Protein AF-0000000069706445 (afdb_homodimer)

Foldseek 3Di:
DPPPPPPPPPPPPPCPVPPVPDDDDDDAEAEDEDAAQVQQVCQCCQLVVFDWDDDDPPPRFWTWTDQDPNHIYIYGYDHDDADDDDLVQAEEHADQDPVVSVVSCVVVVWWKAQPVRHTPDWDQDPVRKIKIWTAGPRGGIYMYIHPD/DPPPPPPPPPPPPPPPVPPVPDDDDDDAEAEDEDAAQVQQVCQCCQLVVFDWDDDDPPPRFWTWTDQDPNHIYIYGYDHDDADDDDLVQAEEHADQDPVVSVVSCVVVVWWKAQPVRHTPDWDQDPVRKIKIWTAGPRGGIYMYIHPD

Secondary structure (DSSP, 8-state):
---------------------PPPPEEEEEEEEES-HHHHHHHHHHHH-PPEE--S--SSSEEEEE-STT-EEEEEE-S----B--TTSEEEEE-S-HHHHHHHHHHHT---B-TT--BTPPEE-TTS-EEEEEE-TT--EEEEE---/---------------------PPPPEEEEEEEEES-HHHHHHHHHHHH-PPEE--S--SSSEEEEE-STT-EEEEEE-S----B--TTSEEEEE-S-HHHHHHHHHHHT---B-TT--BTPPEE-TTS-EEEEEE-TT--EEEEE---

Organism: NCBI:txid1187080

pLDDT: mean 90.96, std 15.49, range [43.78, 98.94]

Solvent-accessible surface area (backbone atoms only — not comparable to full-atom values): 17081 Å² total; per-residue (Å²): 133,84,81,78,80,77,78,80,75,76,77,78,75,72,72,68,69,73,73,74,76,71,77,67,42,25,56,44,36,39,30,43,58,35,76,47,48,68,65,46,52,48,44,50,35,69,76,52,57,39,52,73,46,90,61,91,75,83,74,82,37,67,48,30,27,45,34,39,69,82,26,35,39,36,41,36,38,52,92,74,67,85,70,43,80,55,75,63,34,26,40,30,33,21,29,77,46,59,69,61,50,50,51,50,30,54,76,71,68,51,70,42,14,22,91,94,58,48,72,77,36,76,35,67,44,97,87,66,38,43,36,35,34,36,60,51,90,84,60,52,33,33,36,38,31,38,72,107,135,83,80,78,80,78,76,78,76,77,76,77,76,74,72,68,70,70,73,72,77,69,77,66,41,25,55,44,38,39,31,42,60,33,75,46,46,67,64,45,51,49,46,51,34,70,76,54,57,38,52,73,46,90,62,92,75,84,75,80,36,69,48,29,27,46,35,38,70,81,27,35,39,37,41,33,39,51,92,74,69,87,70,41,80,54,75,64,32,24,40,29,33,22,28,78,46,59,69,63,50,48,52,50,29,55,77,71,69,50,71,41,13,21,92,95,58,49,72,77,36,76,38,68,45,95,86,65,39,42,34,37,34,36,58,51,92,85,60,52,34,34,36,39,31,40,73,106

Structure (mmCIF, N/CA/C/O backbone):
data_AF-0000000069706445-model_v1
#
loop_
_entity.id
_entity.type
_entity.pdbx_description
1 polymer 'Catechol 2,3-dioxygenase-like lactoylglutathione lyase family enzyme'
#
loop_
_atom_site.group_PDB
_atom_site.id
_atom_site.type_symbol
_atom_site.label_atom_id
_atom_site.label_alt_id
_atom_site.label_comp_id
_atom_site.label_asym_id
_atom_site.label_entity_id
_atom_site.label_seq_id
_atom_site.pdbx_PDB_ins_code
_atom_site.Cartn_x
_atom_site.Cartn_y
_atom_site.Cartn_z
_atom_site.occupancy
_atom_site.B_iso_or_equiv
_atom_site.auth_seq_id
_atom_site.auth_comp_id
_atom_site.auth_asym_id
_atom_site.auth_atom_id
_atom_site.pdbx_PDB_model_num
ATOM 1 N N . MET A 1 1 ? 31.078 31.453 68.062 1 43.88 1 MET A N 1
ATOM 2 C CA . MET A 1 1 ? 30.484 31.75 66.75 1 43.88 1 MET A CA 1
ATOM 3 C C . MET A 1 1 ? 30.312 30.469 65.938 1 43.88 1 MET A C 1
ATOM 5 O O . MET A 1 1 ? 31.297 29.828 65.562 1 43.88 1 MET A O 1
ATOM 9 N N . LYS A 1 2 ? 29.281 29.672 66.25 1 51.12 2 LYS A N 1
ATOM 10 C CA . LYS A 1 2 ? 28.859 28.469 65.5 1 51.12 2 LYS A CA 1
ATOM 11 C C . LYS A 1 2 ? 28.609 28.75 64.062 1 51.12 2 LYS A C 1
ATOM 13 O O . LYS A 1 2 ? 27.766 29.578 63.688 1 51.12 2 LYS A O 1
ATOM 18 N N . LYS A 1 3 ? 29.547 28.594 63.125 1 51.62 3 LYS A N 1
ATOM 19 C CA . LYS A 1 3 ? 29.391 28.641 61.688 1 51.62 3 LYS A CA 1
ATOM 20 C C . LYS A 1 3 ? 28.328 27.656 61.219 1 51.62 3 LYS A C 1
ATOM 22 O O . LYS A 1 3 ? 28.422 26.453 61.469 1 51.62 3 LYS A O 1
ATOM 27 N N . MET A 1 4 ? 27.016 28.109 61.094 1 52.84 4 MET A N 1
ATOM 28 C CA . MET A 1 4 ? 25.922 27.344 60.469 1 52.84 4 MET A CA 1
ATOM 29 C C . MET A 1 4 ? 26.281 26.938 59.031 1 52.84 4 MET A C 1
ATOM 31 O O . MET A 1 4 ? 26.609 27.797 58.219 1 52.84 4 MET A O 1
ATOM 35 N N . PHE A 1 5 ? 26.781 25.75 58.75 1 57.41 5 PHE A N 1
ATOM 36 C CA . PHE A 1 5 ? 26.953 25.141 57.438 1 57.41 5 PHE A CA 1
ATOM 37 C C . PHE A 1 5 ? 25.609 25.062 56.719 1 57.41 5 PHE A C 1
ATOM 39 O O . PHE A 1 5 ? 24.672 24.406 57.188 1 57.41 5 PHE A O 1
ATOM 46 N N . PHE A 1 6 ? 25.188 26.125 55.969 1 56.47 6 PHE A N 1
ATOM 47 C CA . PHE A 1 6 ? 24.062 26.047 55.062 1 56.47 6 PHE A CA 1
ATOM 48 C C . PHE A 1 6 ? 24.312 25.016 53.969 1 56.47 6 PHE A C 1
ATOM 50 O O . PHE A 1 6 ? 25.281 25.141 53.219 1 56.47 6 PHE A O 1
ATOM 57 N N . ILE A 1 7 ? 23.969 23.797 54.156 1 57.12 7 ILE A N 1
ATOM 58 C CA . ILE A 1 7 ? 23.969 22.797 53.094 1 57.12 7 ILE A CA 1
ATOM 59 C C . ILE A 1 7 ? 23 23.219 51.969 1 57.12 7 ILE A C 1
ATOM 61 O O . ILE A 1 7 ? 21.797 23.328 52.219 1 57.12 7 ILE A O 1
ATOM 65 N N . LEU A 1 8 ? 23.453 24 50.969 1 56.22 8 LEU A N 1
ATOM 66 C CA . LEU A 1 8 ? 22.703 24.234 49.719 1 56.22 8 LEU A CA 1
ATOM 67 C C . LEU A 1 8 ? 22.391 22.922 49.031 1 56.22 8 LEU A C 1
ATOM 69 O O . LEU A 1 8 ? 23.297 22.25 48.531 1 56.22 8 LEU A O 1
ATOM 73 N N . ALA A 1 9 ? 21.406 22.141 49.469 1 54.41 9 ALA A N 1
ATOM 74 C CA . ALA A 1 9 ? 20.891 21.031 48.688 1 54.41 9 ALA A CA 1
ATOM 75 C C . ALA A 1 9 ? 20.406 21.516 47.312 1 54.41 9 ALA A C 1
ATOM 77 O O . ALA A 1 9 ? 19.438 22.266 47.219 1 54.41 9 ALA A O 1
ATOM 78 N N . GLY A 1 10 ? 21.281 21.672 46.344 1 53.72 10 GLY A N 1
ATOM 79 C CA . GLY A 1 10 ? 20.875 21.875 44.969 1 53.72 10 GLY A CA 1
ATOM 80 C C . GLY A 1 10 ? 19.812 20.891 44.5 1 53.72 10 GLY A C 1
ATOM 81 O O . GLY A 1 10 ? 20.047 19.672 44.5 1 53.72 10 GLY A O 1
ATOM 82 N N . ILE A 1 11 ? 18.531 21.156 44.625 1 55.38 11 ILE A N 1
ATOM 83 C CA . ILE A 1 11 ? 17.453 20.391 44 1 55.38 11 ILE A CA 1
ATOM 84 C C . ILE A 1 11 ? 17.703 20.266 42.5 1 55.38 11 ILE A C 1
ATOM 86 O O . ILE A 1 11 ? 17.688 21.25 41.781 1 55.38 11 ILE A O 1
ATOM 90 N N . ILE A 1 12 ? 18.438 19.281 42.062 1 54.94 12 ILE A N 1
ATOM 91 C CA . ILE A 1 12 ? 18.484 18.906 40.656 1 54.94 12 ILE A CA 1
ATOM 92 C C . ILE A 1 12 ? 17.078 18.703 40.125 1 54.94 12 ILE A C 1
ATOM 94 O O . ILE A 1 12 ? 16.391 17.766 40.531 1 54.94 12 ILE A O 1
ATOM 98 N N . TYR A 1 13 ? 16.375 19.766 39.688 1 54.22 13 TYR A N 1
ATOM 99 C CA . TYR A 1 13 ? 15.164 19.609 38.875 1 54.22 13 TYR A CA 1
ATOM 100 C C . TYR A 1 13 ? 15.422 18.766 37.656 1 54.22 13 TYR A C 1
ATOM 102 O O . TYR A 1 13 ? 16.078 19.203 36.719 1 54.22 13 TYR A O 1
ATOM 110 N N . LEU A 1 14 ? 15.516 17.484 37.781 1 53.5 14 LEU A N 1
ATOM 111 C CA . LEU A 1 14 ? 15.422 16.625 36.625 1 53.5 14 LEU A CA 1
ATOM 112 C C . LEU A 1 14 ? 14.18 16.969 35.781 1 53.5 14 LEU A C 1
ATOM 114 O O . LEU A 1 14 ? 13.055 16.641 36.188 1 53.5 14 LEU A O 1
ATOM 118 N N . SER A 1 15 ? 14.203 18.062 35.062 1 53.28 15 SER A N 1
ATOM 119 C CA . SER A 1 15 ? 13.195 18.266 34.031 1 53.28 15 SER A CA 1
ATOM 120 C C . SER A 1 15 ? 13.055 17.031 33.156 1 53.28 15 SER A C 1
ATOM 122 O O . SER A 1 15 ? 13.906 16.75 32.312 1 53.28 15 SER A O 1
ATOM 124 N N . VAL A 1 16 ? 12.633 16 33.75 1 52.16 16 VAL A N 1
ATOM 125 C CA . VAL A 1 16 ? 12.227 14.906 32.844 1 52.16 16 VAL A CA 1
ATOM 126 C C . VAL A 1 16 ? 11.398 15.461 31.703 1 52.16 16 VAL A C 1
ATOM 128 O O . VAL A 1 16 ? 10.297 15.977 31.906 1 52.16 16 VAL A O 1
ATOM 131 N N . MET A 1 17 ? 12 16.188 30.797 1 51.66 17 MET A N 1
ATOM 132 C CA . MET A 1 17 ? 11.258 16.453 29.578 1 51.66 17 MET A CA 1
ATOM 133 C C . MET A 1 17 ? 10.43 15.227 29.172 1 51.66 17 MET A C 1
ATOM 135 O O . MET A 1 17 ? 10.984 14.156 28.906 1 51.66 17 MET A O 1
ATOM 139 N N . SER A 1 18 ? 9.352 14.992 29.797 1 50.56 18 SER A N 1
ATOM 140 C CA . SER A 1 18 ? 8.43 13.977 29.281 1 50.56 18 SER A CA 1
ATOM 141 C C . SER A 1 18 ? 8.391 13.977 27.766 1 50.56 18 SER A C 1
ATOM 143 O O . SER A 1 18 ? 8.016 14.977 27.141 1 50.56 18 SER A O 1
ATOM 145 N N . HIS A 1 19 ? 9.43 13.438 27.109 1 53.5 19 HIS A N 1
ATOM 146 C CA . HIS A 1 19 ? 9.281 13.195 25.688 1 53.5 19 HIS A CA 1
ATOM 147 C C . HIS A 1 19 ? 7.914 12.602 25.359 1 53.5 19 HIS A C 1
ATOM 149 O O . HIS A 1 19 ? 7.641 11.445 25.703 1 53.5 19 HIS A O 1
ATOM 155 N N . THR A 1 20 ? 6.91 13.375 25.531 1 56.12 20 THR A N 1
ATOM 156 C CA . THR A 1 20 ? 5.598 12.883 25.125 1 56.12 20 THR A CA 1
ATOM 157 C C . THR A 1 20 ? 5.688 12.172 23.766 1 56.12 20 THR A C 1
ATOM 159 O O . THR A 1 20 ? 5.98 12.797 22.75 1 56.12 20 THR A O 1
ATOM 162 N N . VAL A 1 21 ? 6.047 10.875 23.859 1 60.62 21 VAL A N 1
ATOM 163 C CA . VAL A 1 21 ? 6.035 10.047 22.656 1 60.62 21 VAL A CA 1
ATOM 164 C C . VAL A 1 21 ? 4.684 10.164 21.953 1 60.62 21 VAL A C 1
ATOM 166 O O . VAL A 1 21 ? 3.65 9.797 22.516 1 60.62 21 VAL A O 1
ATOM 169 N N . ILE A 1 22 ? 4.637 11.039 21.016 1 70.69 22 ILE A N 1
ATOM 170 C CA . ILE A 1 22 ? 3.42 11.156 20.219 1 70.69 22 ILE A CA 1
ATOM 171 C C . ILE A 1 22 ? 3.217 9.891 19.391 1 70.69 22 ILE A C 1
ATOM 173 O O . ILE A 1 22 ? 4.148 9.406 18.75 1 70.69 22 ILE A O 1
ATOM 177 N N . ALA A 1 23 ? 2.125 9.258 19.656 1 82.06 23 ALA A N 1
ATOM 178 C CA . ALA A 1 23 ? 1.783 8.047 18.906 1 82.06 23 ALA A CA 1
ATOM 179 C C . ALA A 1 23 ? 1.873 8.297 17.406 1 82.06 23 ALA A C 1
ATOM 181 O O . ALA A 1 23 ? 1.369 9.305 16.906 1 82.06 23 ALA A O 1
ATOM 182 N N . GLN A 1 24 ? 2.588 7.477 16.719 1 88.44 24 GLN A N 1
ATOM 183 C CA . GLN A 1 24 ? 2.803 7.598 15.273 1 88.44 24 GLN A CA 1
ATOM 184 C C . GLN A 1 24 ? 1.606 7.066 14.492 1 88.44 24 GLN A C 1
ATOM 186 O O . GLN A 1 24 ? 1.007 6.059 14.875 1 88.44 24 GLN A O 1
ATOM 191 N N . ALA A 1 25 ? 1.26 7.707 13.414 1 95.62 25 ALA A N 1
ATOM 192 C CA . ALA A 1 25 ? 0.327 7.133 12.445 1 95.62 25 ALA A CA 1
ATOM 193 C C . ALA A 1 25 ? 0.82 5.777 11.953 1 95.62 25 ALA A C 1
ATOM 195 O O . ALA A 1 25 ? 2.027 5.543 11.859 1 95.62 25 ALA A O 1
ATOM 196 N N . LYS A 1 26 ? -0.13 4.891 11.617 1 97.12 26 LYS A N 1
ATOM 197 C CA . LYS A 1 26 ? 0.258 3.576 11.117 1 97.12 26 LYS A CA 1
ATOM 198 C C . LYS A 1 26 ? -0.618 3.152 9.945 1 97.12 26 LYS A C 1
ATOM 200 O O . LYS A 1 26 ? -1.82 3.426 9.93 1 97.12 26 LYS A O 1
ATOM 205 N N . ILE A 1 27 ? -0.04 2.482 9.07 1 98.25 27 ILE A N 1
ATOM 206 C CA . ILE A 1 27 ? -0.786 1.953 7.93 1 98.25 27 ILE A CA 1
ATOM 207 C C . ILE A 1 27 ? -1.767 0.885 8.406 1 98.25 27 ILE A C 1
ATOM 209 O O . ILE A 1 27 ? -1.434 0.067 9.266 1 98.25 27 ILE A O 1
ATOM 213 N N . THR A 1 28 ? -2.939 0.851 7.824 1 97.75 28 THR A N 1
ATOM 214 C CA . THR A 1 28 ? -3.932 -0.135 8.234 1 97.75 28 THR A CA 1
ATOM 215 C C . THR A 1 28 ? -4.379 -0.984 7.051 1 97.75 28 THR A C 1
ATOM 217 O O . THR A 1 28 ? -4.578 -2.193 7.184 1 97.75 28 THR A O 1
ATOM 220 N N . HIS A 1 29 ? -4.578 -0.324 5.895 1 98.56 29 HIS A N 1
ATOM 221 C CA . HIS A 1 29 ? -4.961 -1.115 4.73 1 98.56 29 HIS A CA 1
ATOM 222 C C . HIS A 1 29 ? -4.566 -0.417 3.436 1 98.56 29 HIS A C 1
ATOM 224 O O . HIS A 1 29 ? -4.199 0.761 3.445 1 98.56 29 HIS A O 1
ATOM 230 N N . ILE A 1 30 ? -4.559 -1.184 2.4 1 98.75 30 ILE A N 1
ATOM 231 C CA . ILE A 1 30 ? -4.426 -0.744 1.017 1 98.75 30 ILE A CA 1
ATOM 232 C C . ILE A 1 30 ? -5.695 -1.095 0.241 1 98.75 30 ILE A C 1
ATOM 234 O O . ILE A 1 30 ? -6.242 -2.189 0.396 1 98.75 30 ILE A O 1
ATOM 238 N N . ALA A 1 31 ? -6.16 -0.176 -0.524 1 98.81 31 ALA A N 1
ATOM 239 C CA . ALA A 1 31 ? -7.281 -0.445 -1.421 1 98.81 31 ALA A CA 1
ATOM 240 C C . ALA A 1 31 ? -6.836 -0.422 -2.881 1 98.81 31 ALA A C 1
ATOM 242 O O . ALA A 1 31 ? -6.133 0.498 -3.307 1 98.81 31 ALA A O 1
ATOM 243 N N . VAL A 1 32 ? -7.211 -1.423 -3.568 1 98.62 32 VAL A N 1
ATOM 244 C CA . VAL A 1 32 ? -6.914 -1.517 -4.992 1 98.62 32 VAL A CA 1
ATOM 245 C C . VAL A 1 32 ? -8.203 -1.417 -5.801 1 98.62 32 VAL A C 1
ATOM 247 O O . VAL A 1 32 ? -9.156 -2.156 -5.547 1 98.62 32 VAL A O 1
ATOM 250 N N . TYR A 1 33 ? -8.203 -0.478 -6.73 1 98.62 33 TYR A N 1
ATOM 251 C CA . TYR A 1 33 ? -9.281 -0.24 -7.684 1 98.62 33 TYR A CA 1
ATOM 252 C C . TYR A 1 33 ? -9.211 -1.229 -8.844 1 98.62 33 TYR A C 1
ATOM 254 O O . TYR A 1 33 ? -8.188 -1.318 -9.531 1 98.62 33 TYR A O 1
ATOM 262 N N . VAL A 1 34 ? -10.367 -1.954 -9.133 1 98.62 34 VAL A N 1
ATOM 263 C CA . VAL A 1 34 ? -10.227 -3.012 -10.133 1 98.62 34 VAL A CA 1
ATOM 264 C C . VAL A 1 34 ? -11.398 -2.953 -11.109 1 98.62 34 VAL A C 1
ATOM 266 O O . VAL A 1 34 ? -12.461 -2.418 -10.789 1 98.62 34 VAL A O 1
ATOM 269 N N . LYS A 1 35 ? -11.234 -3.525 -12.258 1 98.38 35 LYS A N 1
ATOM 270 C CA . LYS A 1 35 ? -12.227 -3.566 -13.336 1 98.38 35 LYS A CA 1
ATOM 271 C C . LYS A 1 35 ? -13.266 -4.652 -13.078 1 98.38 35 LYS A C 1
ATOM 273 O O . LYS A 1 35 ? -14.445 -4.465 -13.383 1 98.38 35 LYS A O 1
ATOM 278 N N . ASP A 1 36 ? -12.836 -5.766 -12.57 1 98.69 36 ASP A N 1
ATOM 279 C CA . ASP A 1 36 ? -13.656 -6.945 -12.305 1 98.69 36 ASP A CA 1
ATOM 280 C C . ASP A 1 36 ? -13.273 -7.598 -10.984 1 98.69 36 ASP A C 1
ATOM 282 O O . ASP A 1 36 ? -12.172 -8.141 -10.844 1 98.69 36 ASP A O 1
ATOM 286 N N . LEU A 1 37 ? -14.203 -7.586 -10.055 1 98.75 37 LEU A N 1
ATOM 287 C CA . LEU A 1 37 ? -13.922 -8.023 -8.695 1 98.75 37 LEU A CA 1
ATOM 288 C C . LEU A 1 37 ? -13.523 -9.5 -8.672 1 98.75 37 LEU A C 1
ATOM 290 O O . LEU A 1 37 ? -12.516 -9.867 -8.062 1 98.75 37 LEU A O 1
ATOM 294 N N . LYS A 1 38 ? -14.305 -10.336 -9.227 1 98.69 38 LYS A N 1
ATOM 295 C CA . LYS A 1 38 ? -14.055 -11.773 -9.188 1 98.69 38 LYS A CA 1
ATOM 296 C C . LYS A 1 38 ? -12.68 -12.102 -9.766 1 98.69 38 LYS A C 1
ATOM 298 O O . LYS A 1 38 ? -11.93 -12.891 -9.188 1 98.69 38 LYS A O 1
ATOM 303 N N . ARG A 1 39 ? -12.391 -11.523 -10.883 1 98.62 39 ARG A N 1
ATOM 304 C CA . ARG A 1 39 ? -11.109 -11.75 -11.547 1 98.62 39 ARG A CA 1
ATOM 305 C C . ARG A 1 39 ? -9.945 -11.375 -10.633 1 98.62 39 ARG A C 1
ATOM 307 O O . ARG A 1 39 ? -8.992 -12.148 -10.477 1 98.62 39 ARG A O 1
ATOM 314 N N . SER A 1 40 ? -10 -10.219 -10.07 1 98.62 40 SER A N 1
ATOM 315 C CA . SER A 1 40 ? -8.93 -9.75 -9.195 1 98.62 40 SER A CA 1
ATOM 316 C C . SER A 1 40 ? -8.883 -10.531 -7.895 1 98.62 40 SER A C 1
ATOM 318 O O . SER A 1 40 ? -7.805 -10.883 -7.406 1 98.62 40 SER A O 1
ATOM 320 N N . ALA A 1 41 ? -10.031 -10.758 -7.316 1 98.56 41 ALA A N 1
ATOM 321 C CA . ALA A 1 41 ? -10.078 -11.547 -6.086 1 98.56 41 ALA A CA 1
ATOM 322 C C . ALA A 1 41 ? -9.484 -12.938 -6.297 1 98.56 41 ALA A C 1
ATOM 324 O O . ALA A 1 41 ? -8.734 -13.43 -5.453 1 98.56 41 ALA A O 1
ATOM 325 N N . ASP A 1 42 ? -9.82 -13.617 -7.387 1 98.31 42 ASP A N 1
ATOM 326 C CA . ASP A 1 42 ? -9.242 -14.914 -7.719 1 98.31 42 ASP A CA 1
ATOM 327 C C . ASP A 1 42 ? -7.723 -14.844 -7.816 1 98.31 42 ASP A C 1
ATOM 329 O O . ASP A 1 42 ? -7.02 -15.742 -7.352 1 98.31 42 ASP A O 1
ATOM 333 N N . PHE A 1 43 ? -7.266 -13.789 -8.406 1 98.56 43 PHE A N 1
ATOM 334 C CA . PHE A 1 43 ? -5.824 -13.602 -8.523 1 98.56 43 PHE A CA 1
ATOM 335 C C . PHE A 1 43 ? -5.168 -13.562 -7.152 1 98.56 43 PHE A C 1
ATOM 337 O O . PHE A 1 43 ? -4.242 -14.328 -6.879 1 98.56 43 PHE A O 1
ATOM 344 N N . TYR A 1 44 ? -5.594 -12.688 -6.277 1 98.06 44 TYR A N 1
ATOM 345 C CA . TYR A 1 44 ? -4.957 -12.516 -4.977 1 98.06 44 TYR A CA 1
ATOM 346 C C . TYR A 1 44 ? -5.121 -13.773 -4.121 1 98.06 44 TYR A C 1
ATOM 348 O O . TYR A 1 44 ? -4.227 -14.125 -3.35 1 98.06 44 TYR A O 1
ATOM 356 N N . SER A 1 45 ? -6.219 -14.422 -4.312 1 97 45 SER A N 1
ATOM 357 C CA . SER A 1 45 ? -6.461 -15.664 -3.578 1 97 45 SER A CA 1
ATOM 358 C C . SER A 1 45 ? -5.555 -16.781 -4.078 1 97 45 SER A C 1
ATOM 360 O O . SER A 1 45 ? -4.926 -17.484 -3.279 1 97 45 SER A O 1
ATOM 362 N N . ASN A 1 46 ? -5.477 -16.953 -5.359 1 97 46 ASN A N 1
ATOM 363 C CA . ASN A 1 46 ? -4.773 -18.094 -5.941 1 97 46 ASN A CA 1
ATOM 364 C C . ASN A 1 46 ? -3.264 -17.891 -5.941 1 97 46 ASN A C 1
ATOM 366 O O . ASN A 1 46 ? -2.5 -18.828 -5.719 1 97 46 ASN A O 1
ATOM 370 N N . VAL A 1 47 ? -2.867 -16.672 -6.195 1 98 47 VAL A N 1
ATOM 371 C CA . VAL A 1 47 ? -1.44 -16.406 -6.332 1 98 47 VAL A CA 1
ATOM 372 C C . VAL A 1 47 ? -0.79 -16.359 -4.949 1 98 47 VAL A C 1
ATOM 374 O O . VAL A 1 47 ? 0.294 -16.906 -4.75 1 98 47 VAL A O 1
ATOM 377 N N . PHE A 1 48 ? -1.488 -15.711 -3.98 1 96.81 48 PHE A N 1
ATOM 378 C CA . PHE A 1 48 ? -0.844 -15.469 -2.695 1 96.81 48 PHE A CA 1
ATOM 379 C C . PHE A 1 48 ? -1.48 -16.328 -1.604 1 96.81 48 PHE A C 1
ATOM 381 O O . PHE A 1 48 ? -0.941 -16.438 -0.5 1 96.81 48 PHE A O 1
ATOM 388 N N . ARG A 1 49 ? -2.67 -16.844 -1.865 1 94 49 ARG A N 1
ATOM 389 C CA . ARG A 1 49 ? -3.426 -17.656 -0.906 1 94 49 ARG A CA 1
ATOM 390 C C . ARG A 1 49 ? -3.77 -16.828 0.335 1 94 49 ARG A C 1
ATOM 392 O O . ARG A 1 49 ? -3.705 -17.344 1.456 1 94 49 ARG A O 1
ATOM 399 N N . PHE A 1 50 ? -4.016 -15.602 0.13 1 96.19 50 PHE A N 1
ATOM 400 C CA . PHE A 1 50 ? -4.43 -14.734 1.229 1 96.19 50 PHE A CA 1
ATOM 401 C C . PHE A 1 50 ? -5.797 -15.156 1.757 1 96.19 50 PHE A C 1
ATOM 403 O O . PHE A 1 50 ? -6.723 -15.398 0.978 1 96.19 50 PHE A O 1
ATOM 410 N N . PRO A 1 51 ? -5.914 -15.227 3.086 1 95.88 51 PRO A N 1
ATOM 411 C CA . PRO A 1 51 ? -7.25 -15.469 3.635 1 95.88 51 PRO A CA 1
ATOM 412 C C . PRO A 1 51 ? -8.219 -14.32 3.367 1 95.88 51 PRO A C 1
ATOM 414 O O . PRO A 1 51 ? -7.836 -13.148 3.479 1 95.88 51 PRO A O 1
ATOM 417 N N . GLU A 1 52 ? -9.375 -14.688 3.004 1 97 52 GLU A N 1
ATOM 418 C CA . GLU A 1 52 ? -10.406 -13.664 2.83 1 97 52 GLU A CA 1
ATOM 419 C C . GLU A 1 52 ? -11.008 -13.258 4.172 1 97 52 GLU A C 1
ATOM 421 O O . GLU A 1 52 ? -11.242 -14.102 5.035 1 97 52 GLU A O 1
ATOM 426 N N . LEU A 1 53 ? -11.266 -12.008 4.277 1 98.12 53 LEU A N 1
ATOM 427 C CA . LEU A 1 53 ? -11.891 -11.445 5.461 1 98.12 53 LEU A CA 1
ATOM 428 C C . LEU A 1 53 ? -13.344 -11.055 5.176 1 98.12 53 LEU A C 1
ATOM 430 O O . LEU A 1 53 ? -13.727 -10.898 4.016 1 98.12 53 LEU A O 1
ATOM 434 N N . ASP A 1 54 ? -14.031 -10.898 6.273 1 97 54 ASP A N 1
ATOM 435 C CA . ASP A 1 54 ? -15.383 -10.359 6.137 1 97 54 ASP A CA 1
ATOM 436 C C . ASP A 1 54 ? -15.352 -8.883 5.77 1 97 54 ASP A C 1
ATOM 438 O O . ASP A 1 54 ? -14.547 -8.117 6.309 1 97 54 ASP A O 1
ATOM 442 N N . GLU A 1 55 ? -16.141 -8.516 4.828 1 96.06 55 GLU A N 1
ATOM 443 C CA . GLU A 1 55 ? -16.297 -7.113 4.473 1 96.06 55 GLU A CA 1
ATOM 444 C C . GLU A 1 55 ? -17.734 -6.641 4.742 1 96.06 55 GLU A C 1
ATOM 446 O O . GLU A 1 55 ? -18.672 -7.422 4.652 1 96.06 55 GLU A O 1
ATOM 451 N N . PRO A 1 56 ? -17.969 -5.41 5.027 1 93.56 56 PRO A N 1
ATOM 452 C CA . PRO A 1 56 ? -19.234 -4.961 5.641 1 93.56 56 PRO A CA 1
ATOM 453 C C . PRO A 1 56 ? -20.312 -4.648 4.605 1 93.56 56 PRO A C 1
ATOM 455 O O . PRO A 1 56 ? -21.484 -4.543 4.953 1 93.56 56 PRO A O 1
ATOM 458 N N . PHE A 1 57 ? -20.031 -4.508 3.373 1 95.38 57 PHE A N 1
ATOM 459 C CA . PHE A 1 57 ? -20.969 -3.945 2.416 1 95.38 57 PHE A CA 1
ATOM 460 C C . PHE A 1 57 ? -21.844 -5.039 1.817 1 95.38 57 PHE A C 1
ATOM 462 O O . PHE A 1 57 ? -23.031 -4.809 1.522 1 95.38 57 PHE A O 1
ATOM 469 N N . LYS A 1 58 ? -21.328 -6.141 1.542 1 96.56 58 LYS A N 1
ATOM 470 C CA . LYS A 1 58 ? -22.047 -7.293 0.993 1 96.56 58 LYS A CA 1
ATOM 471 C C . LYS A 1 58 ? -22.797 -6.922 -0.278 1 96.56 58 LYS A C 1
ATOM 473 O O . LYS A 1 58 ? -23.938 -7.34 -0.47 1 96.56 58 LYS A O 1
ATOM 478 N N . ASP A 1 59 ? -22.203 -6.105 -1.131 1 97.44 59 ASP A N 1
ATOM 479 C CA . ASP A 1 59 ? -22.891 -5.609 -2.322 1 97.44 59 ASP A CA 1
ATOM 480 C C . ASP A 1 59 ? -22.312 -6.238 -3.588 1 97.44 59 ASP A C 1
ATOM 482 O O . ASP A 1 59 ? -22.672 -5.855 -4.699 1 97.44 59 ASP A O 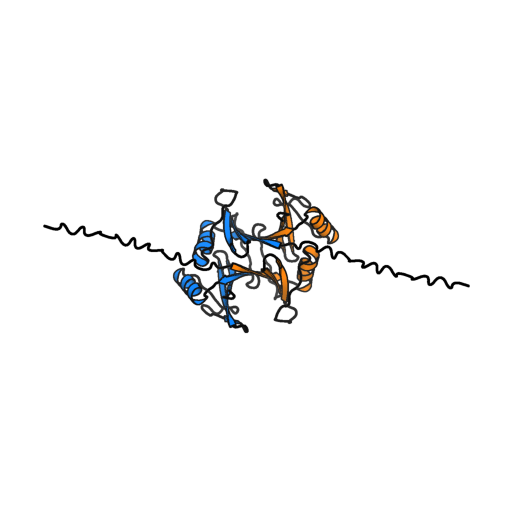1
ATOM 486 N N . GLY A 1 60 ? -21.312 -7.133 -3.406 1 97.94 60 GLY A N 1
ATOM 487 C CA . GLY A 1 60 ? -20.703 -7.812 -4.539 1 97.94 60 GLY A CA 1
ATOM 488 C C . GLY A 1 60 ? -19.641 -6.98 -5.23 1 97.94 60 GLY A C 1
ATOM 489 O O . GLY A 1 60 ? -19.203 -7.328 -6.328 1 97.94 60 GLY A O 1
ATOM 490 N N . LEU A 1 61 ? -19.203 -5.828 -4.5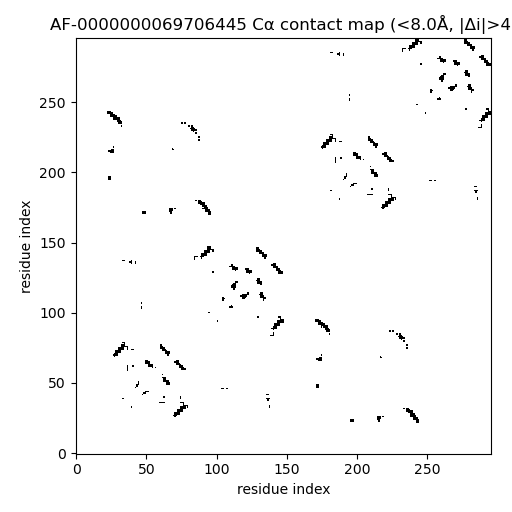78 1 98.62 61 LEU A N 1
ATOM 491 C CA . LEU A 1 61 ? -18.25 -4.926 -5.211 1 98.62 61 LEU A CA 1
ATOM 492 C C . LEU A 1 61 ? -16.969 -4.816 -4.383 1 98.62 61 LEU A C 1
ATOM 494 O O . LEU A 1 61 ? -16.062 -4.043 -4.719 1 98.62 61 LEU A O 1
ATOM 498 N N . HIS A 1 62 ? -16.938 -5.629 -3.285 1 98.69 62 HIS A N 1
ATOM 499 C CA . HIS A 1 62 ? -15.805 -5.555 -2.375 1 98.69 62 HIS A CA 1
ATOM 500 C C . HIS A 1 62 ? -15.328 -6.945 -1.979 1 98.69 62 HIS A C 1
ATOM 502 O O . HIS A 1 62 ? -16.141 -7.863 -1.807 1 98.69 62 HIS A O 1
ATOM 508 N N . ALA A 1 63 ? -14.078 -7.09 -1.83 1 98.75 63 ALA A N 1
ATOM 509 C CA . ALA A 1 63 ? -13.43 -8.234 -1.198 1 98.75 63 ALA A CA 1
ATOM 510 C C . ALA A 1 63 ? -12.25 -7.797 -0.336 1 98.75 63 ALA A C 1
ATOM 512 O O . ALA A 1 63 ? -11.484 -6.906 -0.723 1 98.75 63 ALA A O 1
ATOM 513 N N . TRP A 1 64 ? -12.117 -8.344 0.845 1 98.75 64 TRP A N 1
ATOM 514 C CA . TRP A 1 64 ? -11.031 -8.031 1.774 1 98.75 64 TRP A CA 1
ATOM 515 C C . TRP A 1 64 ? -10.141 -9.25 1.999 1 98.75 64 TRP A C 1
ATOM 517 O O . TRP A 1 64 ? -10.633 -10.375 2.105 1 98.75 64 TRP A O 1
ATOM 527 N N . PHE A 1 65 ? -8.836 -9.016 2.031 1 98.75 65 PHE A N 1
ATOM 528 C CA . PHE A 1 65 ? -7.875 -10.086 2.26 1 98.75 65 PHE A CA 1
ATOM 529 C C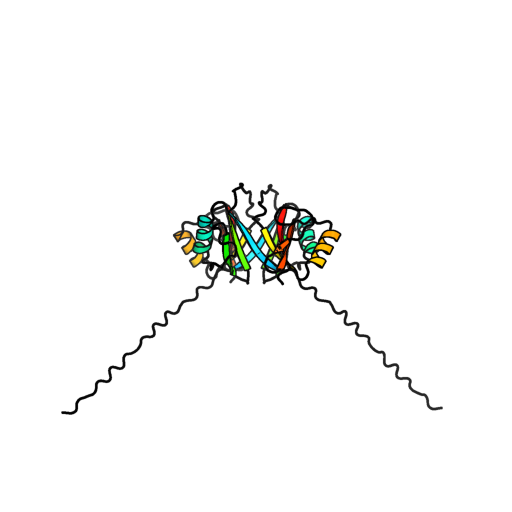 . PHE A 1 65 ? -6.918 -9.719 3.387 1 98.75 65 PHE A C 1
ATOM 531 O O . PHE A 1 65 ? -6.488 -8.57 3.496 1 98.75 65 PHE A O 1
ATOM 538 N N . ASP A 1 66 ? -6.59 -10.641 4.227 1 98.38 66 ASP A N 1
ATOM 539 C CA . ASP A 1 66 ? -5.48 -10.5 5.16 1 98.38 66 ASP A CA 1
ATOM 540 C C . ASP A 1 66 ? -4.137 -10.648 4.445 1 98.38 66 ASP A C 1
ATOM 542 O O . ASP A 1 66 ? -3.82 -11.719 3.922 1 98.38 66 ASP A O 1
ATOM 546 N N . ILE A 1 67 ? -3.336 -9.609 4.508 1 98.19 67 ILE A N 1
ATOM 547 C CA . ILE A 1 67 ? -2.102 -9.664 3.734 1 98.19 67 ILE A CA 1
ATOM 548 C C . ILE A 1 67 ? -0.901 -9.672 4.676 1 98.19 67 ILE A C 1
ATOM 550 O O . ILE A 1 67 ? 0.217 -9.344 4.273 1 98.19 67 ILE A O 1
ATOM 554 N N . GLY A 1 68 ? -1.165 -10.016 5.93 1 96.31 68 GLY A N 1
ATOM 555 C CA . GLY A 1 68 ? -0.101 -10.117 6.914 1 96.31 68 GLY A CA 1
ATOM 556 C C . GLY A 1 68 ? 0.259 -8.781 7.543 1 96.31 68 GLY A C 1
ATOM 557 O O . GLY A 1 68 ? -0.197 -7.73 7.09 1 96.31 68 GLY A O 1
ATOM 558 N N . ASN A 1 69 ? 0.962 -8.875 8.688 1 95.06 69 ASN A N 1
ATOM 559 C CA . ASN A 1 69 ? 1.396 -7.707 9.445 1 95.06 69 ASN A CA 1
ATOM 560 C C . ASN A 1 69 ? 0.213 -6.832 9.852 1 95.06 69 ASN A C 1
ATOM 562 O O . ASN A 1 69 ? 0.306 -5.602 9.82 1 95.06 69 ASN A O 1
ATOM 566 N N . ASN A 1 70 ? -0.901 -7.504 10.094 1 94.31 70 ASN A N 1
ATOM 567 C CA . ASN A 1 70 ? -2.117 -6.859 10.578 1 94.31 70 ASN A CA 1
ATOM 568 C C . ASN A 1 70 ? -2.697 -5.902 9.539 1 94.31 70 ASN A C 1
ATOM 570 O O . ASN A 1 70 ? -3.268 -4.871 9.891 1 94.31 70 ASN A O 1
ATOM 574 N N . LEU A 1 71 ? -2.439 -6.188 8.305 1 97.94 71 LEU A N 1
ATOM 575 C CA . LEU A 1 71 ? -2.975 -5.344 7.246 1 97.94 71 LEU A CA 1
ATOM 576 C C . LEU A 1 71 ? -3.975 -6.113 6.387 1 97.94 71 LEU A C 1
ATOM 578 O O . LEU A 1 71 ? -3.922 -7.344 6.324 1 97.94 71 LEU A O 1
ATOM 582 N N . SER A 1 72 ? -4.82 -5.32 5.785 1 98.44 72 SER A N 1
ATOM 583 C CA . SER A 1 72 ? -5.742 -5.906 4.82 1 98.44 72 SER A CA 1
ATOM 584 C C . SER A 1 72 ? -5.613 -5.238 3.455 1 98.44 72 SER A C 1
ATOM 586 O O . SER A 1 72 ? -5.191 -4.082 3.363 1 98.44 72 SER A O 1
ATOM 588 N N . LEU A 1 73 ? -5.859 -5.984 2.475 1 98.88 73 LEU A N 1
ATOM 589 C CA . LEU A 1 73 ? -6.051 -5.508 1.108 1 98.88 73 LEU A CA 1
ATOM 590 C C . LEU A 1 73 ? -7.535 -5.43 0.764 1 98.88 73 LEU A C 1
ATOM 592 O O . LEU A 1 73 ? -8.25 -6.43 0.852 1 98.88 73 LEU A O 1
ATOM 596 N N . HIS A 1 74 ? -7.996 -4.234 0.486 1 98.88 74 HIS A N 1
ATOM 597 C CA . HIS A 1 74 ? -9.359 -4.016 0.015 1 98.88 74 HIS A CA 1
ATOM 598 C C . HIS A 1 74 ? -9.414 -3.967 -1.508 1 98.88 74 HIS A C 1
ATOM 600 O O . HIS A 1 74 ? -8.844 -3.066 -2.127 1 98.88 74 HIS A O 1
ATOM 606 N N . VAL A 1 75 ? -10.047 -4.945 -2.092 1 98.88 75 VAL A N 1
ATOM 607 C CA . VAL A 1 75 ? -10.266 -4.973 -3.535 1 98.88 75 VAL A CA 1
ATOM 608 C C . VAL A 1 75 ? -11.641 -4.391 -3.8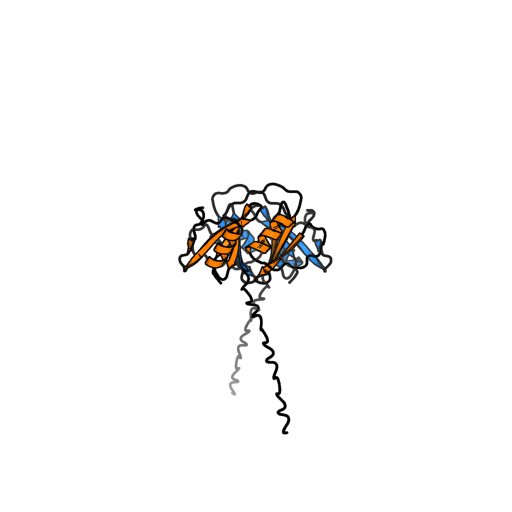63 1 98.88 75 VAL A C 1
ATOM 610 O O . VAL A 1 75 ? -12.656 -4.883 -3.377 1 98.88 75 VAL A O 1
ATOM 613 N N . ILE A 1 76 ? -11.688 -3.346 -4.727 1 98.81 76 ILE A N 1
ATOM 614 C CA . ILE A 1 76 ? -12.914 -2.574 -4.91 1 98.81 76 ILE A CA 1
ATOM 615 C C . ILE A 1 76 ? -13.219 -2.436 -6.398 1 98.81 76 ILE A C 1
ATOM 617 O O . ILE A 1 76 ? -12.422 -1.87 -7.152 1 98.81 76 ILE A O 1
ATOM 621 N N . GLN A 1 77 ? -14.336 -2.916 -6.746 1 98.81 77 GLN A N 1
ATOM 622 C CA . GLN A 1 77 ? -14.82 -2.707 -8.109 1 98.81 77 GLN A CA 1
ATOM 623 C C . GLN A 1 77 ? -15.688 -1.449 -8.195 1 98.81 77 GLN A C 1
ATOM 625 O O . GLN A 1 77 ? -16.562 -1.229 -7.359 1 98.81 77 GLN A O 1
ATOM 630 N N . AL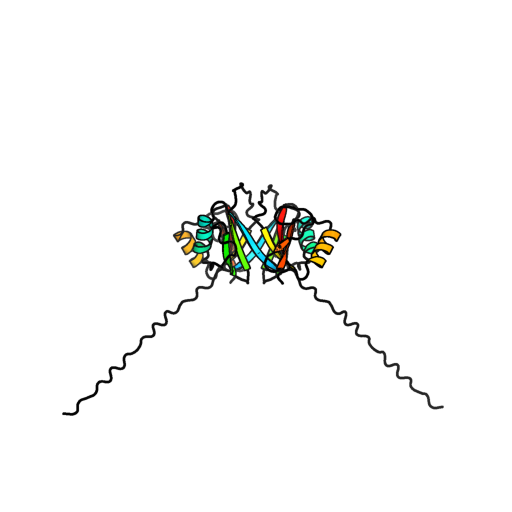A A 1 78 ? -15.422 -0.623 -9.148 1 98.19 78 ALA A N 1
ATOM 631 C CA . ALA A 1 78 ? -16.203 0.551 -9.539 1 98.19 78 ALA A CA 1
ATOM 632 C C . ALA A 1 78 ? -16.125 0.786 -11.039 1 98.19 78 ALA A C 1
ATOM 634 O O . ALA A 1 78 ? -15.359 0.116 -11.742 1 98.19 78 ALA A O 1
ATOM 635 N N . PRO A 1 79 ? -17.016 1.658 -11.594 1 97.75 79 PRO A N 1
ATOM 636 C CA . PRO A 1 79 ? -16.859 1.929 -13.023 1 97.75 79 PRO A CA 1
ATOM 637 C C . PRO A 1 79 ? -15.422 2.238 -13.422 1 97.75 79 PRO A C 1
ATOM 639 O O . PRO A 1 79 ? -14.797 3.125 -12.836 1 97.75 79 PRO A O 1
ATOM 642 N N . TRP A 1 80 ? -14.977 1.493 -14.375 1 97.38 80 TRP A N 1
ATOM 643 C CA . TRP A 1 80 ? -13.539 1.435 -14.648 1 97.38 80 TRP A CA 1
ATOM 644 C C . TRP A 1 80 ? -13.094 2.641 -15.461 1 97.38 80 TRP A C 1
ATOM 646 O O . TRP A 1 80 ? -13.734 3.006 -16.453 1 97.38 80 TRP A O 1
ATOM 656 N N . GLU A 1 81 ? -12.078 3.221 -14.961 1 95.56 81 GLU A N 1
ATOM 657 C CA . GLU A 1 81 ? -11.289 4.223 -15.672 1 95.56 81 GLU A CA 1
ATOM 658 C C . GLU A 1 81 ? -9.852 3.764 -15.844 1 95.56 81 GLU A C 1
ATOM 660 O O . GLU A 1 81 ? -9.211 3.309 -14.891 1 95.56 81 GLU A O 1
ATOM 665 N N . PRO A 1 82 ? -9.375 3.898 -17.031 1 91 82 PRO A N 1
ATOM 666 C CA . PRO A 1 82 ? -8.008 3.42 -17.266 1 91 82 PRO A CA 1
ATOM 667 C C . PRO A 1 82 ? -7 4.043 -16.297 1 91 82 PRO A C 1
ATOM 669 O O . PRO A 1 82 ? -7.117 5.219 -15.945 1 91 82 PRO A O 1
ATOM 672 N N . ILE A 1 83 ? -6.008 3.215 -15.984 1 92.88 83 ILE A N 1
ATOM 673 C CA . ILE A 1 83 ? -4.977 3.695 -15.062 1 92.88 83 ILE A CA 1
ATOM 674 C C . ILE A 1 83 ? -3.621 3.682 -15.766 1 92.88 83 ILE A C 1
ATOM 676 O O . ILE A 1 83 ? -3.402 2.904 -16.703 1 92.88 83 ILE A O 1
ATOM 680 N N . THR A 1 84 ? -2.799 4.574 -15.328 1 94.56 84 THR A N 1
ATOM 681 C CA . THR A 1 84 ? -1.385 4.539 -15.68 1 94.56 84 THR A CA 1
ATOM 682 C C . THR A 1 84 ? -0.521 4.312 -14.445 1 94.56 84 THR A C 1
ATOM 684 O O . THR A 1 84 ? -0.684 5 -13.438 1 94.56 84 THR A O 1
ATOM 687 N N . ILE A 1 85 ? 0.336 3.342 -14.594 1 91.38 85 ILE A N 1
ATOM 688 C CA . ILE A 1 85 ? 1.135 2.971 -13.438 1 91.38 85 ILE A CA 1
ATOM 689 C C . ILE A 1 85 ? 2.574 2.699 -13.859 1 91.38 85 ILE A C 1
ATOM 691 O O . ILE A 1 85 ? 2.816 1.947 -14.812 1 91.38 85 ILE A O 1
ATOM 695 N N . ASN A 1 86 ? 3.459 3.336 -13.211 1 96.75 86 ASN A N 1
ATOM 696 C CA . ASN A 1 86 ? 4.887 3.084 -13.359 1 96.75 86 ASN A CA 1
ATOM 697 C C . ASN A 1 86 ? 5.359 1.967 -12.438 1 96.75 86 ASN A C 1
ATOM 699 O O . ASN A 1 86 ? 4.918 1.876 -11.289 1 96.75 86 ASN A O 1
ATOM 703 N N . LYS A 1 87 ? 6.301 1.134 -12.875 1 97.94 87 LYS A N 1
ATOM 704 C CA . LYS A 1 87 ? 6.793 0.002 -12.094 1 97.94 87 LYS A CA 1
ATOM 705 C C . LYS A 1 87 ? 7.336 0.461 -10.742 1 97.94 87 LYS A C 1
ATOM 707 O O . LYS A 1 87 ? 7.273 -0.279 -9.758 1 97.94 87 LYS A O 1
ATOM 712 N N . ASN A 1 88 ? 7.855 1.678 -10.695 1 98.25 88 ASN A N 1
ATOM 713 C CA . ASN A 1 88 ? 8.336 2.223 -9.438 1 98.25 88 ASN A CA 1
ATOM 714 C C . ASN A 1 88 ? 7.223 2.301 -8.398 1 98.25 88 ASN A C 1
ATOM 716 O O . ASN A 1 88 ? 7.492 2.385 -7.195 1 98.25 88 ASN A O 1
ATOM 720 N N . ASN A 1 89 ? 6.027 2.406 -8.859 1 98.19 89 ASN A N 1
ATOM 721 C CA . ASN A 1 89 ? 4.855 2.334 -7.992 1 98.19 89 ASN A CA 1
ATOM 722 C C . ASN A 1 89 ? 4.391 0.893 -7.801 1 98.19 89 ASN A C 1
ATOM 724 O O . ASN A 1 89 ? 3.805 0.299 -8.703 1 98.19 89 ASN A O 1
ATOM 728 N N . HIS A 1 90 ? 4.723 0.289 -6.609 1 98.69 90 HIS A N 1
ATOM 729 C CA . HIS A 1 90 ? 4.406 -1.122 -6.418 1 98.69 90 HIS A CA 1
ATOM 730 C C . HIS A 1 90 ? 4.246 -1.454 -4.938 1 98.69 90 HIS A C 1
ATOM 732 O O . HIS A 1 90 ? 4.648 -0.668 -4.074 1 98.69 90 HIS A O 1
ATOM 738 N N . ILE A 1 91 ? 3.598 -2.549 -4.66 1 98.75 91 ILE A N 1
ATOM 739 C CA . ILE A 1 91 ? 3.562 -3.158 -3.334 1 98.75 91 ILE A CA 1
ATOM 740 C C . ILE A 1 91 ? 4.477 -4.383 -3.307 1 98.75 91 ILE A C 1
ATOM 742 O O . ILE A 1 91 ? 4.652 -5.055 -4.324 1 98.75 91 ILE A O 1
ATOM 746 N N . CYS A 1 92 ? 5.016 -4.621 -2.154 1 98.81 92 CYS A N 1
ATOM 747 C CA . CYS A 1 92 ? 5.918 -5.766 -2.059 1 98.81 92 CYS A CA 1
ATOM 748 C C . CYS A 1 92 ? 5.441 -6.75 -0.998 1 98.81 92 CYS A C 1
ATOM 750 O O . CYS A 1 92 ? 5.102 -6.352 0.118 1 98.81 92 CYS A O 1
ATOM 752 N N . PHE A 1 93 ? 5.438 -7.973 -1.351 1 98.69 93 PHE A N 1
ATOM 753 C CA . PHE A 1 93 ? 5.184 -9.07 -0.427 1 98.69 93 PHE A CA 1
ATOM 754 C C . PHE A 1 93 ? 6.414 -9.953 -0.281 1 98.69 93 PHE A C 1
ATOM 756 O O . PHE A 1 93 ? 7.133 -10.195 -1.254 1 98.69 93 PHE A O 1
ATOM 763 N N . SER A 1 94 ? 6.594 -10.461 0.894 1 98.31 94 SER A N 1
ATOM 764 C CA . SER A 1 94 ? 7.594 -11.5 1.127 1 98.31 94 SER A CA 1
ATOM 765 C C . SER A 1 94 ? 6.949 -12.883 1.204 1 98.31 94 SER A C 1
ATOM 767 O O . SER A 1 94 ? 5.871 -13.039 1.784 1 98.31 94 SER A O 1
ATOM 769 N N . VAL A 1 95 ? 7.613 -13.805 0.598 1 97.94 95 VAL A N 1
ATOM 770 C CA . VAL A 1 95 ? 7.141 -15.188 0.617 1 97.94 95 VAL A CA 1
ATOM 771 C C . VAL A 1 95 ? 8.188 -16.078 1.276 1 97.94 95 VAL A C 1
ATOM 773 O O . VAL A 1 95 ? 9.383 -15.766 1.271 1 97.94 95 VAL A O 1
ATOM 776 N N . PRO A 1 96 ? 7.789 -17.203 1.801 1 95.69 96 PRO A N 1
ATOM 777 C CA . PRO A 1 96 ? 8.734 -18.062 2.52 1 95.69 96 PRO A CA 1
ATOM 778 C C . PRO A 1 96 ? 9.68 -18.797 1.583 1 95.69 96 PRO A C 1
ATOM 780 O O . PRO A 1 96 ? 10.789 -19.172 1.984 1 95.69 96 PRO A O 1
ATOM 783 N N . ASP A 1 97 ? 9.25 -19.062 0.361 1 96.31 97 ASP A N 1
ATOM 784 C CA . ASP A 1 97 ? 10.016 -19.859 -0.595 1 96.31 97 ASP A CA 1
ATOM 785 C C . ASP A 1 97 ? 9.781 -19.375 -2.023 1 96.31 97 ASP A C 1
ATOM 787 O O . ASP A 1 97 ? 8.727 -19.641 -2.611 1 96.31 97 ASP A O 1
ATOM 791 N N . MET A 1 98 ? 10.805 -18.797 -2.58 1 98.19 98 MET A N 1
ATOM 792 C CA . MET A 1 98 ? 10.68 -18.203 -3.908 1 98.19 98 MET A CA 1
ATOM 793 C C . MET A 1 98 ? 10.469 -19.281 -4.969 1 98.19 98 MET A C 1
ATOM 795 O O . MET A 1 98 ? 9.648 -19.109 -5.875 1 98.19 98 MET A O 1
ATOM 799 N N . GLU A 1 99 ? 11.156 -20.359 -4.844 1 97.69 99 GLU A N 1
ATOM 800 C CA . GLU A 1 99 ? 11.039 -21.422 -5.836 1 97.69 99 GLU A CA 1
ATOM 801 C C . GLU A 1 99 ? 9.625 -21.984 -5.875 1 97.69 99 GLU A C 1
ATOM 803 O O . GLU A 1 99 ? 9.055 -22.188 -6.953 1 97.69 99 GLU A O 1
ATOM 808 N N . LYS A 1 100 ? 9.117 -22.234 -4.75 1 96.94 100 LYS A N 1
ATOM 809 C CA . LYS A 1 100 ? 7.746 -22.719 -4.68 1 96.94 100 LYS A CA 1
ATOM 810 C C . LYS A 1 100 ? 6.762 -21.688 -5.219 1 96.94 100 LYS A C 1
ATOM 812 O O . LYS A 1 100 ? 5.785 -22.047 -5.887 1 96.94 100 LYS A O 1
ATOM 817 N N . PHE A 1 101 ? 6.992 -20.453 -4.906 1 98.06 101 PHE A N 1
ATOM 818 C CA . PHE A 1 101 ? 6.113 -19.375 -5.375 1 98.06 101 PHE A CA 1
ATOM 819 C C . PHE A 1 101 ? 6.137 -19.297 -6.898 1 98.06 101 PHE A C 1
ATOM 821 O O . PHE A 1 101 ? 5.086 -19.188 -7.535 1 98.06 101 PHE A O 1
ATOM 828 N N . ILE A 1 102 ? 7.309 -19.391 -7.465 1 98.5 102 ILE A N 1
ATOM 829 C CA . ILE A 1 102 ? 7.457 -19.328 -8.914 1 98.5 102 ILE A CA 1
ATOM 830 C C . ILE A 1 102 ? 6.77 -20.531 -9.555 1 98.5 102 ILE A C 1
ATOM 832 O O . ILE A 1 102 ? 6.121 -20.406 -10.594 1 98.5 102 ILE A O 1
ATOM 836 N N . THR A 1 103 ? 6.934 -21.672 -8.945 1 98.31 103 THR A N 1
ATOM 837 C CA . THR A 1 103 ? 6.227 -22.844 -9.438 1 98.31 103 THR A CA 1
ATOM 838 C C . THR A 1 103 ? 4.723 -22.594 -9.484 1 98.31 103 THR A C 1
ATOM 840 O O . THR A 1 103 ? 4.062 -22.922 -10.469 1 98.31 103 THR A O 1
ATOM 843 N N . ASN A 1 104 ? 4.246 -22.047 -8.438 1 97.56 104 ASN A N 1
ATOM 844 C CA . ASN A 1 104 ? 2.83 -21.703 -8.391 1 97.56 104 ASN A CA 1
ATOM 845 C C . ASN A 1 104 ? 2.463 -20.719 -9.508 1 97.56 104 ASN A C 1
ATOM 847 O O . ASN A 1 104 ? 1.427 -20.875 -10.156 1 97.56 104 ASN A O 1
ATOM 851 N N . LEU A 1 105 ? 3.268 -19.625 -9.703 1 98.62 105 LEU A N 1
ATOM 852 C CA . LEU A 1 105 ? 3.025 -18.672 -10.781 1 98.62 105 LEU A CA 1
ATOM 853 C C . LEU A 1 105 ? 2.93 -19.391 -12.125 1 98.62 105 LEU A C 1
ATOM 855 O O . LEU A 1 105 ? 2.021 -19.125 -12.914 1 98.62 105 LEU A O 1
ATOM 859 N N . ASN A 1 106 ? 3.848 -20.266 -12.328 1 98.5 106 ASN A N 1
ATOM 860 C CA . ASN A 1 106 ? 3.871 -21.016 -13.578 1 98.5 106 ASN A CA 1
ATOM 861 C C . ASN A 1 106 ? 2.617 -21.859 -13.742 1 98.5 106 ASN A C 1
ATOM 863 O O . ASN A 1 106 ? 2.018 -21.891 -14.82 1 98.5 106 ASN A O 1
ATOM 867 N N . ASP A 1 107 ? 2.24 -22.547 -12.75 1 98.19 107 ASP A N 1
ATOM 868 C CA . ASP A 1 107 ? 1.039 -23.375 -12.773 1 98.19 107 ASP A CA 1
ATOM 869 C C . ASP A 1 107 ? -0.197 -22.547 -13.102 1 98.19 107 ASP A C 1
ATOM 871 O O . ASP A 1 107 ? -1.123 -23.031 -13.758 1 98.19 107 ASP A O 1
ATOM 875 N N . LEU A 1 108 ? -0.222 -21.297 -12.633 1 98.19 108 LEU A N 1
ATOM 876 C CA . LEU A 1 108 ? -1.366 -20.422 -12.812 1 98.19 108 LEU A CA 1
ATOM 877 C C . LEU A 1 108 ? -1.244 -19.625 -14.109 1 98.19 108 LEU A C 1
ATOM 879 O O . LEU A 1 108 ? -2.158 -18.891 -14.484 1 98.19 108 LEU A O 1
ATOM 883 N N . GLY A 1 109 ? -0.078 -19.703 -14.766 1 98.31 109 GLY A N 1
ATOM 884 C CA . GLY A 1 109 ? 0.153 -18.969 -15.992 1 98.31 109 GLY A CA 1
ATOM 885 C C . GLY A 1 109 ? 0.419 -17.484 -15.75 1 98.31 109 GLY A C 1
ATOM 886 O O . GLY A 1 109 ? 0.121 -16.656 -16.609 1 98.31 109 GLY A O 1
ATOM 887 N N . VAL A 1 110 ? 0.908 -17.109 -14.625 1 98.69 110 VAL A N 1
ATOM 888 C CA . VAL A 1 110 ? 1.23 -15.727 -14.289 1 98.69 110 VAL A CA 1
ATOM 889 C C . VAL A 1 110 ? 2.695 -15.445 -14.609 1 98.69 110 VAL A C 1
ATOM 891 O O . VAL A 1 110 ? 3.594 -16.094 -14.062 1 98.69 110 VAL A O 1
ATOM 894 N N . GLU A 1 111 ? 2.934 -14.484 -15.469 1 98.62 111 GLU A N 1
ATOM 895 C CA . GLU A 1 111 ? 4.293 -14.125 -15.867 1 98.62 111 GLU A CA 1
ATOM 896 C C . GLU A 1 111 ? 4.988 -13.312 -14.781 1 98.62 111 GLU A C 1
ATOM 898 O O . GLU A 1 111 ? 4.336 -12.578 -14.031 1 98.62 111 GLU A O 1
ATOM 903 N N . PHE A 1 112 ? 6.305 -13.461 -14.68 1 98.88 112 PHE A N 1
ATOM 904 C CA . PHE A 1 112 ? 7.129 -12.648 -13.789 1 98.88 112 PHE A CA 1
ATOM 905 C C . PHE A 1 112 ? 8.398 -12.195 -14.5 1 98.88 112 PHE A C 1
ATOM 907 O O . PHE A 1 112 ? 8.742 -12.703 -15.562 1 98.88 112 PHE A O 1
ATOM 914 N N . GLU A 1 113 ? 9.07 -11.172 -13.953 1 98.88 113 GLU A N 1
ATOM 915 C CA . GLU A 1 113 ? 10.281 -10.594 -14.539 1 98.88 113 GLU A CA 1
ATOM 916 C C . GLU A 1 113 ? 11.172 -9.977 -13.461 1 98.88 113 GLU A C 1
ATOM 918 O O . GLU A 1 113 ? 10.75 -9.836 -12.312 1 98.88 113 GLU A O 1
ATOM 923 N N . ASP A 1 114 ? 12.359 -9.727 -13.836 1 98.75 114 ASP A N 1
ATOM 924 C CA . ASP A 1 114 ? 13.227 -8.953 -12.953 1 98.75 114 ASP A CA 1
ATOM 925 C C . ASP A 1 114 ? 13.016 -7.453 -13.156 1 98.75 114 ASP A C 1
ATOM 927 O O . ASP A 1 114 ? 12.164 -7.043 -13.945 1 98.75 114 ASP A O 1
ATOM 931 N N . TRP A 1 115 ? 13.703 -6.664 -12.422 1 97.88 115 TRP A N 1
ATOM 932 C CA . TRP A 1 115 ? 13.484 -5.219 -12.414 1 97.88 115 TRP A CA 1
ATOM 933 C C . TRP A 1 115 ? 13.656 -4.637 -13.812 1 97.88 115 TRP A C 1
ATOM 935 O O . TRP A 1 115 ? 12.789 -3.902 -14.297 1 97.88 115 TRP A O 1
ATOM 945 N N . PRO A 1 116 ? 14.68 -5.047 -14.594 1 97.69 116 PRO A N 1
ATOM 946 C CA . PRO A 1 116 ? 14.867 -4.457 -15.922 1 97.69 116 PRO A CA 1
ATOM 947 C C . PRO A 1 116 ? 13.828 -4.934 -16.922 1 97.69 116 PRO A C 1
ATOM 949 O O . PRO A 1 116 ? 13.758 -4.406 -18.047 1 97.69 116 PRO A O 1
ATOM 952 N N . GLY A 1 117 ? 13.062 -6.043 -16.516 1 98.12 117 GLY A N 1
ATOM 953 C CA . GLY A 1 117 ? 12 -6.48 -17.406 1 98.12 117 GLY A CA 1
ATOM 954 C C . GLY A 1 117 ? 12.336 -7.754 -18.156 1 98.12 117 GLY A C 1
ATOM 955 O O . GLY A 1 117 ? 11.68 -8.094 -19.141 1 98.12 117 GLY A O 1
ATOM 956 N N . ASN A 1 118 ? 13.422 -8.414 -17.75 1 98.62 118 ASN A N 1
ATOM 957 C CA . ASN A 1 118 ? 13.711 -9.711 -18.344 1 98.62 118 ASN A CA 1
ATOM 958 C C . ASN A 1 118 ? 12.734 -10.781 -17.875 1 98.62 118 ASN A C 1
ATOM 960 O O . ASN A 1 118 ? 12.75 -11.164 -16.703 1 98.62 118 ASN A O 1
ATOM 964 N N . LYS A 1 119 ? 11.984 -11.336 -18.797 1 98.56 119 LYS A N 1
ATOM 965 C CA . LYS A 1 119 ? 10.93 -12.297 -18.469 1 98.56 119 LYS A CA 1
ATOM 966 C C . LYS A 1 119 ? 11.508 -13.586 -17.906 1 98.56 119 LYS A C 1
ATOM 968 O O . LYS A 1 119 ? 12.516 -14.094 -18.406 1 98.56 119 LYS A O 1
ATOM 973 N N . GLY A 1 120 ? 10.906 -14.055 -16.828 1 98.62 120 GLY A N 1
ATOM 974 C CA . GLY A 1 120 ? 11.266 -15.336 -16.266 1 98.62 120 GLY A CA 1
ATOM 975 C C . GLY A 1 120 ? 12.562 -15.297 -15.477 1 98.62 120 GLY A C 1
ATOM 976 O O . GLY A 1 120 ? 13.086 -16.344 -15.086 1 98.62 120 GLY A O 1
ATOM 977 N N . LYS A 1 121 ? 13.055 -14.117 -15.25 1 98.69 121 LYS A N 1
ATOM 978 C CA . LYS A 1 121 ? 14.336 -14 -14.555 1 98.69 121 LYS A CA 1
ATOM 979 C C . LYS A 1 121 ? 14.133 -13.594 -13.094 1 98.69 121 LYS A C 1
ATOM 981 O O . LYS A 1 121 ? 13.289 -12.75 -12.789 1 98.69 121 LYS A O 1
ATOM 986 N N . VAL A 1 122 ? 14.93 -14.211 -12.242 1 98.75 122 VAL A N 1
ATOM 987 C CA . VAL A 1 122 ? 14.977 -13.875 -10.82 1 98.75 122 VAL A CA 1
ATOM 988 C C . VAL A 1 122 ? 16.203 -13.016 -10.539 1 98.75 122 VAL A C 1
ATOM 990 O O . VAL A 1 122 ? 17.312 -13.344 -10.969 1 98.75 122 VAL A O 1
ATOM 993 N N . ASN A 1 123 ? 15.945 -11.906 -9.906 1 98.44 123 ASN A N 1
ATOM 994 C CA . ASN A 1 123 ? 17.078 -11.109 -9.438 1 98.44 123 ASN A CA 1
ATOM 995 C C . ASN A 1 123 ? 17.531 -11.562 -8.055 1 98.44 123 ASN A C 1
ATOM 997 O O . ASN A 1 123 ? 16.703 -11.867 -7.188 1 98.44 123 ASN A O 1
ATOM 1001 N N . ILE A 1 124 ? 18.828 -11.562 -7.812 1 97.94 124 ILE A N 1
ATOM 1002 C CA . ILE A 1 124 ? 19.391 -11.75 -6.48 1 97.94 124 ILE A CA 1
ATOM 1003 C C . ILE A 1 124 ? 19.969 -10.43 -5.977 1 97.94 124 ILE A C 1
ATOM 1005 O O . ILE A 1 124 ? 20.953 -9.922 -6.527 1 97.94 124 ILE A O 1
ATOM 1009 N N . ARG A 1 125 ? 19.438 -9.953 -5 1 95.81 125 ARG A N 1
ATOM 1010 C CA . ARG A 1 125 ? 19.938 -8.711 -4.402 1 95.81 125 ARG A CA 1
ATOM 1011 C C . ARG A 1 125 ? 21.297 -8.922 -3.766 1 95.81 125 ARG A C 1
ATOM 1013 O O . ARG A 1 125 ? 21.703 -10.055 -3.494 1 95.81 125 ARG A O 1
ATOM 1020 N N . PRO A 1 126 ? 21.953 -7.77 -3.463 1 93.5 126 PRO A N 1
ATOM 1021 C CA . PRO A 1 126 ? 23.266 -7.883 -2.816 1 93.5 126 PRO A CA 1
ATOM 1022 C C . PRO A 1 126 ? 23.188 -8.602 -1.471 1 93.5 126 PRO A C 1
ATOM 1024 O O . PRO A 1 126 ? 24.172 -9.242 -1.059 1 93.5 126 PRO A O 1
ATOM 1027 N N . ASP A 1 127 ? 22.109 -8.555 -0.866 1 93.44 127 ASP A N 1
ATOM 1028 C CA . ASP A 1 127 ? 21.969 -9.172 0.448 1 93.44 127 ASP A CA 1
ATOM 1029 C C . ASP A 1 127 ? 21.516 -10.633 0.323 1 93.44 127 ASP A C 1
ATOM 1031 O O . ASP A 1 127 ? 21.172 -11.266 1.318 1 93.44 127 ASP A O 1
ATOM 1035 N N . GLY A 1 128 ? 21.391 -11.141 -0.827 1 96 128 GLY A N 1
ATOM 1036 C CA . GLY A 1 128 ? 21.078 -12.547 -1.062 1 96 128 GLY A CA 1
ATOM 1037 C C . GLY A 1 128 ? 19.609 -12.812 -1.255 1 96 128 GLY A C 1
ATOM 1038 O O . GLY A 1 128 ? 19.203 -13.93 -1.589 1 96 128 GLY A O 1
ATOM 1039 N N . ILE A 1 129 ? 18.844 -11.844 -1.154 1 97.31 129 ILE A N 1
ATOM 1040 C CA . ILE A 1 129 ? 17.391 -11.969 -1.267 1 97.31 129 ILE A CA 1
ATOM 1041 C C . ILE A 1 129 ? 17 -12.086 -2.736 1 97.31 129 ILE A C 1
ATOM 1043 O O . ILE A 1 129 ? 17.5 -11.336 -3.58 1 97.31 129 ILE A O 1
ATOM 1047 N N . LYS A 1 130 ? 16.172 -13.047 -3.061 1 98.69 130 LYS A N 1
ATOM 1048 C CA . LYS A 1 130 ? 15.609 -13.172 -4.398 1 98.69 130 LYS A CA 1
ATOM 1049 C C . LYS A 1 130 ? 14.445 -12.203 -4.59 1 98.69 130 LYS A C 1
ATOM 1051 O O . LYS A 1 130 ? 13.711 -11.914 -3.643 1 98.69 130 LYS A O 1
ATOM 1056 N N . GLN A 1 131 ? 14.32 -11.734 -5.859 1 98.69 131 GLN A N 1
ATOM 1057 C CA . GLN A 1 131 ? 13.328 -10.703 -6.145 1 98.69 131 GLN A CA 1
ATOM 1058 C C . GLN A 1 131 ? 12.734 -10.883 -7.539 1 98.69 131 GLN A C 1
ATOM 1060 O O . GLN A 1 131 ? 13.469 -11.102 -8.508 1 98.69 131 GLN A O 1
ATOM 1065 N N . ILE A 1 132 ? 11.438 -10.781 -7.652 1 98.94 132 ILE A N 1
ATOM 1066 C CA . ILE A 1 132 ? 10.766 -10.773 -8.945 1 98.94 132 ILE A CA 1
ATOM 1067 C C . ILE A 1 132 ? 9.617 -9.758 -8.922 1 98.94 132 ILE A C 1
ATOM 1069 O O . ILE A 1 132 ? 9.258 -9.242 -7.855 1 98.94 132 ILE A O 1
ATOM 1073 N N . TYR A 1 133 ? 9.109 -9.5 -10.07 1 98.94 133 TYR A N 1
ATOM 1074 C CA . TYR A 1 133 ? 7.961 -8.617 -10.234 1 98.94 133 TYR A CA 1
ATOM 1075 C C . TYR A 1 133 ? 6.883 -9.281 -11.086 1 98.94 133 TYR A C 1
ATOM 1077 O O . TYR A 1 133 ? 7.191 -9.953 -12.07 1 98.94 133 TYR A O 1
ATOM 1085 N N . ILE A 1 134 ? 5.684 -9.102 -10.672 1 98.88 134 ILE A N 1
ATOM 1086 C CA . ILE A 1 134 ? 4.516 -9.523 -11.438 1 98.88 134 ILE A CA 1
ATOM 1087 C C . ILE A 1 134 ? 3.523 -8.367 -11.539 1 98.88 134 ILE A C 1
ATOM 1089 O O . ILE A 1 134 ? 3.715 -7.316 -10.922 1 98.88 134 ILE A O 1
ATOM 1093 N N . ARG A 1 135 ? 2.486 -8.578 -12.359 1 98.44 135 ARG A N 1
ATOM 1094 C CA . ARG A 1 135 ? 1.357 -7.652 -12.422 1 98.44 135 ARG A CA 1
ATOM 1095 C C . ARG A 1 135 ? 0.05 -8.359 -12.086 1 98.44 135 ARG A C 1
ATOM 1097 O O . ARG A 1 135 ? -0.165 -9.5 -12.492 1 98.44 135 ARG A O 1
ATOM 1104 N N . ASP A 1 136 ? -0.773 -7.656 -11.344 1 98.31 136 ASP A N 1
ATOM 1105 C CA . ASP A 1 136 ? -2.105 -8.211 -11.125 1 98.31 136 ASP A CA 1
ATOM 1106 C C . ASP A 1 136 ? -2.986 -8.031 -12.359 1 98.31 136 ASP A C 1
ATOM 1108 O O . ASP A 1 136 ? -2.541 -7.484 -13.375 1 98.31 136 ASP A O 1
ATOM 1112 N N . PRO A 1 137 ? -4.191 -8.438 -12.383 1 97.94 137 PRO A N 1
ATOM 1113 C CA . PRO A 1 137 ? -5.016 -8.461 -13.594 1 97.94 137 PRO A CA 1
ATOM 1114 C C . PRO A 1 137 ? -5.23 -7.074 -14.195 1 97.94 137 PRO A C 1
ATOM 1116 O O . PRO A 1 137 ? -5.48 -6.945 -15.391 1 97.94 137 PRO A O 1
ATOM 1119 N N . ASP A 1 138 ? -5.137 -6.027 -13.414 1 97.81 138 ASP A N 1
ATOM 1120 C CA . ASP A 1 138 ? -5.41 -4.691 -13.93 1 97.81 138 ASP A CA 1
ATOM 1121 C C . ASP A 1 138 ? -4.121 -3.896 -14.102 1 97.81 138 ASP A C 1
ATOM 1123 O O . ASP A 1 138 ? -4.156 -2.688 -14.344 1 97.81 138 ASP A O 1
ATOM 1127 N N . GLY A 1 139 ? -3.021 -4.57 -13.883 1 96.94 139 GLY A N 1
ATOM 1128 C CA . GLY A 1 139 ? -1.761 -3.975 -14.289 1 96.94 139 GLY A CA 1
ATOM 1129 C C . GLY A 1 139 ? -0.955 -3.428 -13.125 1 96.94 139 GLY A C 1
ATOM 1130 O O . GLY A 1 139 ? 0.133 -2.881 -13.32 1 96.94 139 GLY A O 1
ATOM 1131 N N . TYR A 1 140 ? -1.411 -3.533 -11.898 1 97.88 140 TYR A N 1
ATOM 1132 C CA . TYR A 1 140 ? -0.647 -3.078 -10.742 1 97.88 140 TYR A CA 1
ATOM 1133 C C . TYR A 1 140 ? 0.604 -3.928 -10.547 1 97.88 140 TYR A C 1
ATOM 1135 O O . TYR A 1 140 ? 0.55 -5.156 -10.648 1 97.88 140 TYR A O 1
ATOM 1143 N N . TRP A 1 141 ? 1.706 -3.26 -10.281 1 98.56 141 TRP A N 1
ATOM 1144 C CA . TRP A 1 141 ? 2.973 -3.959 -10.086 1 98.56 141 TRP A CA 1
ATOM 1145 C C . TRP A 1 141 ? 3.1 -4.469 -8.656 1 98.56 141 TRP A C 1
ATOM 1147 O O . TRP A 1 141 ? 2.791 -3.75 -7.703 1 98.56 141 TRP A O 1
ATOM 1157 N N . ILE A 1 142 ? 3.564 -5.672 -8.555 1 98.94 142 ILE A N 1
ATOM 1158 C CA . ILE A 1 142 ? 3.826 -6.316 -7.273 1 98.94 142 ILE A CA 1
ATOM 1159 C C . ILE A 1 142 ? 5.238 -6.898 -7.27 1 98.94 142 ILE A C 1
ATOM 1161 O O . ILE A 1 142 ? 5.609 -7.652 -8.172 1 98.94 142 ILE A O 1
ATOM 1165 N N . GLU A 1 143 ? 5.938 -6.508 -6.312 1 98.94 143 GLU A N 1
ATOM 1166 C CA . GLU A 1 143 ? 7.234 -7.125 -6.039 1 98.94 143 GLU A CA 1
ATOM 1167 C C . GLU A 1 143 ? 7.094 -8.305 -5.082 1 98.94 143 GLU A C 1
ATOM 1169 O O . GLU A 1 143 ? 6.324 -8.242 -4.121 1 98.94 143 GLU A O 1
ATOM 1174 N N . ILE A 1 144 ? 7.828 -9.375 -5.379 1 98.88 144 ILE A N 1
ATOM 1175 C CA . ILE A 1 144 ? 7.922 -10.5 -4.457 1 98.88 144 ILE A CA 1
ATOM 1176 C C . ILE A 1 144 ? 9.383 -10.734 -4.082 1 98.88 144 ILE A C 1
ATOM 1178 O O . ILE A 1 144 ? 10.266 -10.727 -4.949 1 98.88 144 ILE A O 1
ATOM 1182 N N . ASN A 1 145 ? 9.578 -10.867 -2.859 1 98.69 145 ASN A N 1
ATOM 1183 C CA . ASN A 1 145 ? 10.898 -11.297 -2.41 1 98.69 145 ASN A CA 1
ATOM 1184 C C . ASN A 1 145 ? 10.797 -12.43 -1.388 1 98.69 145 ASN A C 1
ATOM 1186 O O . ASN A 1 145 ? 9.695 -12.883 -1.063 1 98.69 145 ASN A O 1
ATOM 1190 N N . ASP A 1 146 ? 11.953 -12.984 -0.96 1 98.12 146 ASP A N 1
ATOM 1191 C CA . ASP A 1 146 ? 11.922 -14.086 -0.001 1 98.12 146 ASP A CA 1
ATOM 1192 C C . ASP A 1 146 ? 12.609 -13.695 1.307 1 98.12 146 ASP A C 1
ATOM 1194 O O . ASP A 1 146 ? 13.258 -14.523 1.944 1 98.12 146 ASP A O 1
ATOM 1198 N N . GLU A 1 147 ? 12.5 -12.383 1.567 1 92.62 147 GLU A N 1
ATOM 1199 C CA . GLU A 1 147 ? 12.93 -11.922 2.885 1 92.62 147 GLU A CA 1
ATOM 1200 C C . GLU A 1 147 ? 11.93 -12.336 3.965 1 92.62 147 GLU A C 1
ATOM 1202 O O . GLU A 1 147 ? 10.922 -11.656 4.168 1 92.62 147 GLU A O 1
ATOM 1207 N N . PHE A 1 148 ? 12.047 -13.516 4.535 1 84 148 PHE A N 1
ATOM 1208 C CA . PHE A 1 148 ? 11.008 -14.016 5.426 1 84 148 PHE A CA 1
ATOM 1209 C C . PHE A 1 148 ? 11.562 -14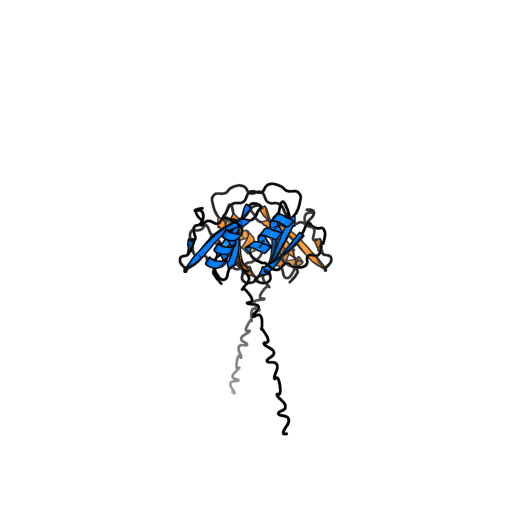.258 6.824 1 84 148 PHE A C 1
ATOM 1211 O O . PHE A 1 148 ? 12.672 -14.773 6.977 1 84 148 PHE A O 1
ATOM 1218 N N . MET B 1 1 ? -10.68 -75.375 28.312 1 43.78 1 MET B N 1
ATOM 1219 C CA . MET B 1 1 ? -10.68 -74.562 27.109 1 43.78 1 MET B CA 1
ATOM 1220 C C . MET B 1 1 ? -10.602 -73.062 27.484 1 43.78 1 MET B C 1
ATOM 1222 O O . MET B 1 1 ? -11.531 -72.5 28.078 1 43.78 1 MET B O 1
ATOM 1226 N N . LYS B 1 2 ? -9.414 -72.562 27.875 1 51.69 2 LYS B N 1
ATOM 1227 C CA . LYS B 1 2 ? -9.07 -71.188 28.188 1 51.69 2 LYS B CA 1
ATOM 1228 C C . LYS B 1 2 ? -9.383 -70.25 27 1 51.69 2 LYS B C 1
ATOM 1230 O O . LYS B 1 2 ? -8.836 -70.438 25.922 1 51.69 2 LYS B O 1
ATOM 1235 N N . LYS B 1 3 ? -10.547 -69.688 26.891 1 51.03 3 LYS B N 1
ATOM 1236 C CA . LYS B 1 3 ? -10.906 -68.688 25.953 1 51.03 3 LYS B CA 1
ATOM 1237 C C . LYS B 1 3 ? -9.93 -67.5 26.031 1 51.03 3 LYS B C 1
ATOM 1239 O O . LYS B 1 3 ? -9.773 -66.875 27.109 1 51.03 3 LYS B O 1
ATOM 1244 N N . MET B 1 4 ? -8.812 -67.5 25.188 1 52.19 4 MET B N 1
ATOM 1245 C CA . MET B 1 4 ? -7.918 -66.312 25.031 1 52.19 4 MET B CA 1
ATOM 1246 C C . MET B 1 4 ? -8.68 -65.125 24.562 1 52.19 4 MET B C 1
ATOM 1248 O O . MET B 1 4 ? -9.344 -65.125 23.531 1 52.19 4 MET B O 1
ATOM 1252 N N . PHE B 1 5 ? -9.086 -64.188 25.375 1 57.94 5 PHE B N 1
ATOM 1253 C CA . PHE B 1 5 ? -9.594 -62.844 25.062 1 57.94 5 PHE B CA 1
ATOM 1254 C C . PHE B 1 5 ? -8.586 -62.062 24.234 1 57.94 5 PHE B C 1
ATOM 1256 O O . PHE B 1 5 ? -7.465 -61.812 24.688 1 57.94 5 PHE B O 1
ATOM 1263 N N . PHE B 1 6 ? -8.586 -62.188 22.875 1 56.25 6 PHE B N 1
ATOM 1264 C CA . PHE B 1 6 ? -7.824 -61.281 22.016 1 56.25 6 PHE B CA 1
ATOM 1265 C C . PHE B 1 6 ? -8.297 -59.844 22.172 1 56.25 6 PHE B C 1
ATOM 1267 O O . PHE B 1 6 ? -9.469 -59.531 21.922 1 56.25 6 PHE B O 1
ATOM 1274 N N . ILE B 1 7 ? -7.75 -59.094 23.047 1 57.34 7 ILE B N 1
ATOM 1275 C CA . ILE B 1 7 ? -7.961 -57.656 23.109 1 57.34 7 ILE B CA 1
ATOM 1276 C C . ILE B 1 7 ? -7.504 -57 21.812 1 57.34 7 ILE B C 1
ATOM 1278 O O . ILE B 1 7 ? -6.316 -57.062 21.469 1 57.34 7 ILE B O 1
ATOM 1282 N N . LEU B 1 8 ? -8.367 -56.875 20.781 1 56.12 8 LEU B N 1
ATOM 1283 C CA . LEU B 1 8 ? -8.133 -56.031 19.609 1 56.12 8 LEU B CA 1
ATOM 1284 C C . LEU B 1 8 ? -7.879 -54.562 20.031 1 56.12 8 LEU B C 1
ATOM 1286 O O . LEU B 1 8 ? -8.789 -53.906 20.5 1 56.12 8 LEU B O 1
ATOM 1290 N N . ALA B 1 9 ? -6.691 -54.219 20.531 1 54.19 9 ALA B N 1
ATOM 1291 C CA . ALA B 1 9 ? -6.312 -52.812 20.672 1 54.19 9 ALA B CA 1
ATOM 1292 C C . ALA B 1 9 ? -6.387 -52.094 19.328 1 54.19 9 ALA B C 1
ATOM 1294 O O . ALA B 1 9 ? -5.609 -52.375 18.406 1 54.19 9 ALA B O 1
ATOM 1295 N N . GLY B 1 10 ? -7.566 -51.625 18.891 1 53.88 10 GLY B N 1
ATOM 1296 C CA . GLY B 1 10 ? -7.672 -50.719 17.766 1 53.88 10 GLY B CA 1
ATOM 1297 C C . GLY B 1 10 ? -6.711 -49.562 17.844 1 53.88 10 GLY B C 1
ATOM 1298 O O . GLY B 1 10 ? -6.773 -48.75 18.781 1 53.88 10 GLY B O 1
ATOM 1299 N N . ILE B 1 11 ? -5.492 -49.656 17.312 1 55.59 11 ILE B N 1
ATOM 1300 C CA . ILE B 1 11 ? -4.586 -48.5 17.141 1 55.59 11 ILE B CA 1
ATOM 1301 C C . ILE B 1 11 ? -5.301 -47.375 16.391 1 55.59 11 ILE B C 1
ATOM 1303 O O . ILE B 1 11 ? -5.656 -47.531 15.219 1 55.59 11 ILE B O 1
ATOM 1307 N N . ILE B 1 12 ? -6.012 -46.531 17.047 1 55.12 12 ILE B N 1
ATOM 1308 C CA . ILE B 1 12 ? -6.473 -45.281 16.469 1 55.12 12 ILE B CA 1
ATOM 1309 C C . ILE B 1 12 ? -5.289 -44.531 15.852 1 55.12 12 ILE B C 1
ATOM 1311 O O . ILE B 1 12 ? -4.398 -44.062 16.562 1 55.12 12 ILE B O 1
ATOM 1315 N N . TYR B 1 13 ? -4.934 -44.844 14.586 1 54.41 13 TYR B N 1
ATOM 1316 C CA . TYR B 1 13 ? -4.039 -43.969 13.82 1 54.41 13 TYR B CA 1
ATOM 1317 C C . TYR B 1 13 ? -4.578 -42.562 13.758 1 54.41 13 TYR B C 1
ATOM 1319 O O . TYR B 1 13 ? -5.57 -42.281 13.07 1 54.41 13 TYR B O 1
ATOM 1327 N N . LEU B 1 14 ? -4.461 -41.812 14.797 1 53.28 14 LEU B N 1
ATOM 1328 C CA . LEU B 1 14 ? -4.645 -40.375 14.664 1 53.28 14 LEU B CA 1
ATOM 1329 C C . LEU B 1 14 ? -3.805 -39.812 13.516 1 53.28 14 LEU B C 1
ATOM 1331 O O . LEU B 1 14 ? -2.582 -39.719 13.633 1 53.28 14 LEU B O 1
ATOM 1335 N N . SER B 1 15 ? -4.215 -40.062 12.281 1 53.47 15 SER B N 1
ATOM 1336 C CA . SER B 1 15 ? -3.629 -39.281 11.188 1 53.47 15 SER B CA 1
ATOM 1337 C C . SER B 1 15 ? -3.635 -37.781 11.492 1 53.47 15 SER B C 1
ATOM 1339 O O . SER B 1 15 ? -4.684 -37.156 11.43 1 53.47 15 SER B O 1
ATOM 1341 N N . VAL B 1 16 ? -2.936 -37.469 12.453 1 52.25 16 VAL B N 1
ATOM 1342 C CA . VAL B 1 16 ? -2.705 -36.031 12.562 1 52.25 16 VAL B CA 1
ATOM 1343 C C . VAL B 1 16 ? -2.381 -35.438 11.188 1 52.25 16 VAL B C 1
ATOM 1345 O O . VAL B 1 16 ? -1.361 -35.781 10.586 1 52.25 16 VAL B O 1
ATOM 1348 N N . MET B 1 17 ? -3.336 -35.375 10.305 1 51.41 17 MET B N 1
ATOM 1349 C CA . MET B 1 17 ? -3.07 -34.531 9.125 1 51.41 17 MET B CA 1
ATOM 1350 C C . MET B 1 17 ? -2.24 -33.312 9.492 1 51.41 17 MET B C 1
ATOM 1352 O O . MET B 1 17 ? -2.668 -32.5 10.297 1 51.41 17 MET B O 1
ATOM 1356 N N . SER B 1 18 ? -0.983 -33.469 9.688 1 50.44 18 SER B N 1
ATOM 1357 C CA . SER B 1 18 ? -0.132 -32.281 9.812 1 50.44 18 SER B CA 1
ATOM 1358 C C . SER B 1 18 ? -0.589 -31.172 8.875 1 50.44 18 SER B C 1
ATOM 1360 O O . SER B 1 18 ? -0.565 -31.328 7.652 1 50.44 18 SER B O 1
ATOM 1362 N N . HIS B 1 19 ? -1.71 -30.5 9.211 1 53.47 19 HIS B N 1
ATOM 1363 C CA . HIS B 1 19 ? -1.993 -29.266 8.484 1 53.47 19 HIS B CA 1
ATOM 1364 C C . HIS B 1 19 ? -0.733 -28.422 8.312 1 53.47 19 HIS B C 1
ATOM 1366 O O . HIS B 1 19 ? -0.216 -27.875 9.289 1 53.47 19 HIS B O 1
ATOM 1372 N N . THR B 1 20 ? 0.159 -28.906 7.539 1 56.03 20 THR B N 1
ATOM 1373 C CA . THR B 1 20 ? 1.323 -28.078 7.25 1 56.03 20 THR B CA 1
ATOM 1374 C C . THR B 1 20 ? 0.908 -26.625 7.004 1 56.03 20 THR B C 1
ATOM 1376 O O . THR B 1 20 ? 0.228 -26.328 6.02 1 56.03 20 THR B O 1
ATOM 1379 N N . VAL B 1 21 ? 0.792 -25.875 8.133 1 60.44 21 VAL B N 1
ATOM 1380 C CA . VAL B 1 21 ? 0.54 -24.453 8.031 1 60.44 21 VAL B CA 1
ATOM 1381 C C . VAL B 1 21 ? 1.562 -23.812 7.09 1 60.44 21 VAL B C 1
ATOM 1383 O O . VAL B 1 21 ? 2.764 -23.828 7.367 1 60.44 21 VAL B O 1
ATOM 1386 N N . ILE B 1 22 ? 1.18 -23.703 5.867 1 70.25 22 ILE B N 1
ATOM 1387 C CA . ILE B 1 22 ? 2.049 -23.016 4.918 1 70.25 22 ILE B CA 1
ATOM 1388 C C . ILE B 1 22 ? 2.146 -21.531 5.289 1 70.25 22 ILE B C 1
ATOM 1390 O O . ILE B 1 22 ? 1.131 -20.891 5.551 1 70.25 22 ILE B O 1
ATOM 1394 N N . ALA B 1 23 ? 3.348 -21.141 5.57 1 81.88 23 ALA B N 1
ATOM 1395 C CA . ALA B 1 23 ? 3.59 -19.734 5.895 1 81.88 23 ALA B CA 1
ATOM 1396 C C . ALA B 1 23 ? 2.984 -18.812 4.84 1 81.88 23 ALA B C 1
ATOM 1398 O O . ALA B 1 23 ? 3.156 -19.047 3.639 1 81.88 23 ALA B O 1
ATOM 1399 N N . GLN B 1 24 ? 2.197 -17.875 5.246 1 88.31 24 GLN B N 1
ATOM 1400 C CA . GLN B 1 24 ? 1.512 -16.938 4.367 1 88.31 24 GLN B CA 1
ATOM 1401 C C . GLN B 1 24 ? 2.455 -15.836 3.896 1 88.31 24 GLN B C 1
ATOM 1403 O O . GLN B 1 24 ? 3.283 -15.352 4.672 1 88.31 24 GLN B O 1
ATOM 1408 N N . ALA B 1 25 ? 2.35 -15.438 2.666 1 95.56 25 ALA B N 1
ATOM 1409 C CA . ALA B 1 25 ? 2.996 -14.211 2.205 1 95.56 25 ALA B CA 1
ATOM 1410 C C . ALA B 1 25 ? 2.572 -13.016 3.053 1 95.56 25 ALA B C 1
ATOM 1412 O O . ALA B 1 25 ? 1.451 -12.969 3.564 1 95.56 25 ALA B O 1
ATOM 1413 N N . LYS B 1 26 ? 3.484 -12.039 3.189 1 97.12 26 LYS B N 1
ATOM 1414 C CA . LYS B 1 26 ? 3.15 -10.852 3.977 1 97.12 26 LYS B CA 1
ATOM 1415 C C . LYS B 1 26 ? 3.656 -9.586 3.297 1 97.12 26 LYS B C 1
ATOM 1417 O O . LYS B 1 26 ? 4.734 -9.578 2.703 1 97.12 26 LYS B O 1
ATOM 1422 N N . ILE B 1 27 ? 2.93 -8.578 3.43 1 98.25 27 ILE B N 1
ATOM 1423 C CA . ILE B 1 27 ? 3.34 -7.289 2.893 1 98.25 27 ILE B CA 1
ATOM 1424 C C . ILE B 1 27 ? 4.566 -6.777 3.648 1 98.25 27 ILE B C 1
ATOM 1426 O O . ILE B 1 27 ? 4.648 -6.914 4.871 1 98.25 27 ILE B O 1
ATOM 1430 N N . THR B 1 28 ? 5.48 -6.152 2.953 1 97.75 28 THR B N 1
ATOM 1431 C CA . THR B 1 28 ? 6.684 -5.648 3.609 1 97.75 28 THR B CA 1
ATOM 1432 C C . THR B 1 28 ? 6.848 -4.152 3.365 1 97.75 28 THR B C 1
ATOM 1434 O O . THR B 1 28 ? 7.254 -3.412 4.262 1 97.75 28 THR B O 1
ATOM 1437 N N . HIS B 1 29 ? 6.57 -3.723 2.123 1 98.56 29 HIS B N 1
ATOM 1438 C CA . HIS B 1 29 ? 6.676 -2.289 1.872 1 98.56 29 HIS B CA 1
ATOM 1439 C C . HIS B 1 29 ? 5.789 -1.867 0.706 1 98.56 29 HIS B C 1
ATOM 1441 O O . HIS B 1 29 ? 5.281 -2.715 -0.032 1 98.56 29 HIS B O 1
ATOM 1447 N N . ILE B 1 30 ? 5.555 -0.606 0.645 1 98.75 30 ILE B N 1
ATOM 1448 C CA . ILE B 1 30 ? 4.926 0.093 -0.47 1 98.75 30 ILE B CA 1
ATOM 1449 C C . ILE B 1 30 ? 5.918 1.078 -1.087 1 98.75 30 ILE B C 1
ATOM 1451 O O . ILE B 1 30 ? 6.637 1.775 -0.369 1 98.75 30 ILE B O 1
ATOM 1455 N N . ALA B 1 31 ? 5.98 1.1 -2.363 1 98.81 31 ALA B N 1
ATOM 1456 C CA . ALA B 1 31 ? 6.781 2.098 -3.068 1 98.81 31 ALA B CA 1
ATOM 1457 C C . ALA B 1 31 ? 5.891 3.082 -3.822 1 98.81 31 ALA B C 1
ATOM 1459 O O . ALA B 1 31 ? 4.961 2.676 -4.527 1 98.81 31 ALA B O 1
ATOM 1460 N N . VAL B 1 32 ? 6.168 4.301 -3.635 1 98.56 32 VAL B N 1
ATOM 1461 C CA . VAL B 1 32 ? 5.445 5.355 -4.336 1 98.56 32 VAL B CA 1
ATOM 1462 C C . VAL B 1 32 ? 6.383 6.066 -5.309 1 98.56 32 VAL B C 1
ATOM 1464 O O . VAL B 1 32 ? 7.465 6.512 -4.922 1 98.56 32 VAL B O 1
ATOM 1467 N N . TYR B 1 33 ? 5.953 6.137 -6.547 1 98.62 33 TYR B N 1
ATOM 1468 C CA . TYR B 1 33 ? 6.621 6.836 -7.641 1 98.62 33 TYR B CA 1
ATOM 1469 C C . TYR B 1 33 ? 6.328 8.328 -7.59 1 98.62 33 TYR B C 1
ATOM 1471 O O . TYR B 1 33 ? 5.168 8.742 -7.605 1 98.62 33 TYR B O 1
ATOM 1479 N N . VAL B 1 34 ? 7.422 9.18 -7.609 1 98.69 34 VAL B N 1
ATOM 1480 C CA . VAL B 1 34 ? 7.129 10.594 -7.391 1 98.69 34 VAL B CA 1
ATOM 1481 C C . VAL B 1 34 ? 7.902 11.445 -8.398 1 98.69 34 VAL B C 1
ATOM 1483 O O . VAL B 1 34 ? 8.922 11.008 -8.938 1 98.69 34 VAL B O 1
ATOM 1486 N N . LYS B 1 35 ? 7.473 12.648 -8.633 1 98.38 35 LYS B N 1
ATOM 1487 C CA . LYS B 1 35 ? 8.062 13.602 -9.57 1 98.38 35 LYS B CA 1
ATOM 1488 C C . LYS B 1 35 ? 9.273 14.289 -8.953 1 98.38 35 LYS B C 1
ATOM 1490 O O . LYS B 1 35 ? 10.258 14.555 -9.648 1 98.38 35 LYS B O 1
ATOM 1495 N N . ASP B 1 36 ? 9.18 14.602 -7.691 1 98.69 36 ASP B N 1
ATOM 1496 C CA . ASP B 1 36 ? 10.203 15.32 -6.938 1 98.69 36 ASP B CA 1
ATOM 1497 C C . ASP B 1 36 ? 10.367 14.734 -5.539 1 98.69 36 ASP B C 1
ATOM 1499 O O . ASP B 1 36 ? 9.461 14.836 -4.711 1 98.69 36 ASP B O 1
ATOM 1503 N N . LEU B 1 37 ? 11.539 14.172 -5.293 1 98.81 37 LEU B N 1
ATOM 1504 C CA . LEU B 1 37 ? 11.773 13.438 -4.059 1 98.81 37 LEU B CA 1
ATOM 1505 C C . LEU B 1 37 ? 11.625 14.344 -2.842 1 98.81 37 LEU B C 1
ATOM 1507 O O . LEU B 1 37 ? 10.93 13.992 -1.884 1 98.81 37 LEU B O 1
ATOM 1511 N N . LYS B 1 38 ? 12.297 15.43 -2.816 1 98.69 38 LYS B N 1
ATOM 1512 C CA . LYS B 1 38 ? 12.281 16.328 -1.659 1 98.69 38 LYS B CA 1
ATOM 1513 C C . LYS B 1 38 ? 10.859 16.766 -1.325 1 98.69 38 LYS B C 1
ATOM 1515 O O . LYS B 1 38 ? 10.461 16.75 -0.159 1 98.69 38 LYS B O 1
ATOM 1520 N N . ARG B 1 39 ? 10.141 17.156 -2.33 1 98.62 39 ARG B N 1
ATOM 1521 C CA . ARG B 1 39 ? 8.758 17.594 -2.152 1 98.62 39 ARG B CA 1
ATOM 1522 C C . ARG B 1 39 ? 7.906 16.516 -1.511 1 98.62 39 ARG B C 1
ATOM 1524 O O . ARG B 1 39 ? 7.184 16.766 -0.548 1 98.62 39 ARG B O 1
ATOM 1531 N N . SER B 1 40 ? 7.973 15.336 -2.023 1 98.62 40 SER B N 1
ATOM 1532 C CA . SER B 1 40 ? 7.18 14.227 -1.504 1 98.62 40 SER B CA 1
ATOM 1533 C C . SER B 1 40 ? 7.668 13.789 -0.127 1 98.62 40 SER B C 1
ATOM 1535 O O . SER B 1 40 ? 6.867 13.508 0.764 1 98.62 40 SER B O 1
ATOM 1537 N N . ALA B 1 41 ? 8.961 13.688 0.015 1 98.56 41 ALA B N 1
ATOM 1538 C CA . ALA B 1 41 ? 9.516 13.312 1.315 1 98.56 41 ALA B CA 1
ATOM 1539 C C . ALA B 1 41 ? 9.094 14.305 2.395 1 98.56 41 ALA B C 1
ATOM 1541 O O . ALA B 1 41 ? 8.734 13.914 3.506 1 98.56 41 ALA B O 1
ATOM 1542 N N . ASP B 1 42 ? 9.156 15.609 2.129 1 98.25 42 ASP B N 1
ATOM 1543 C CA . ASP B 1 42 ? 8.703 16.641 3.062 1 98.25 42 ASP B CA 1
ATOM 1544 C C . ASP B 1 42 ? 7.234 16.438 3.436 1 98.25 42 ASP B C 1
ATOM 1546 O O . ASP B 1 42 ? 6.859 16.594 4.598 1 98.25 42 ASP B O 1
ATOM 1550 N N . PHE B 1 43 ? 6.461 16.094 2.453 1 98.56 43 PHE B N 1
ATOM 1551 C CA . PHE B 1 43 ? 5.047 15.852 2.701 1 98.56 43 PHE B CA 1
ATOM 1552 C C . PHE B 1 43 ? 4.863 14.727 3.713 1 98.56 43 PHE B C 1
ATOM 1554 O O . PHE B 1 43 ? 4.195 14.906 4.734 1 98.56 43 PHE B O 1
ATOM 1561 N N . TYR B 1 44 ? 5.414 13.57 3.477 1 98.12 44 TYR B N 1
ATOM 1562 C CA . TYR B 1 44 ? 5.211 12.414 4.34 1 98.12 44 TYR B CA 1
ATOM 1563 C C . TYR B 1 44 ? 5.82 12.648 5.719 1 98.12 44 TYR B C 1
ATOM 1565 O O . TYR B 1 44 ? 5.277 12.195 6.73 1 98.12 44 TYR B O 1
ATOM 1573 N N . SER B 1 45 ? 6.891 13.375 5.73 1 96.94 45 SER B N 1
ATOM 1574 C CA . SER B 1 45 ? 7.531 13.703 7.004 1 96.94 45 SER B CA 1
ATOM 1575 C C . SER B 1 45 ? 6.691 14.68 7.812 1 96.94 45 SER B C 1
ATOM 1577 O O . SER B 1 45 ? 6.465 14.477 9.008 1 96.94 45 SER B O 1
ATOM 1579 N N . ASN B 1 46 ? 6.223 15.727 7.188 1 96.94 46 ASN B N 1
ATOM 1580 C CA . ASN B 1 46 ? 5.547 16.812 7.898 1 96.94 46 ASN B CA 1
ATOM 1581 C C . ASN B 1 46 ? 4.102 16.453 8.227 1 96.94 46 ASN B C 1
ATOM 1583 O O . ASN B 1 46 ? 3.596 16.797 9.289 1 96.94 46 ASN B O 1
ATOM 1587 N N . VAL B 1 47 ? 3.469 15.773 7.316 1 97.94 47 VAL B N 1
ATOM 1588 C CA . VAL B 1 47 ? 2.049 15.477 7.492 1 97.94 47 VAL B CA 1
ATOM 1589 C C . VAL B 1 47 ? 1.876 14.344 8.5 1 97.94 47 VAL B C 1
ATOM 1591 O O . VAL B 1 47 ? 1.007 14.414 9.375 1 97.94 47 VAL B O 1
ATOM 1594 N N . PHE B 1 48 ? 2.748 13.312 8.383 1 96.81 48 PHE B N 1
ATOM 1595 C CA . PHE B 1 48 ? 2.525 12.117 9.188 1 96.81 48 PHE B CA 1
ATOM 1596 C C . PHE B 1 48 ? 3.598 11.984 10.266 1 96.81 48 PHE B C 1
ATOM 1598 O O . PHE B 1 48 ? 3.465 11.172 11.18 1 96.81 48 PHE B O 1
ATOM 1605 N N . ARG B 1 49 ? 4.699 12.695 10.117 1 94.06 49 ARG B N 1
ATOM 1606 C CA . ARG B 1 49 ? 5.828 12.648 11.039 1 94.06 49 ARG B CA 1
ATOM 1607 C C . ARG B 1 49 ? 6.434 11.242 11.086 1 94.06 49 ARG B C 1
ATOM 1609 O O . ARG B 1 49 ? 6.805 10.758 12.156 1 94.06 49 ARG B O 1
ATOM 1616 N N . PHE B 1 50 ? 6.414 10.617 9.977 1 96.25 50 PHE B N 1
ATOM 1617 C CA . PHE B 1 50 ? 7.031 9.297 9.875 1 96.25 50 PHE B CA 1
ATOM 1618 C C . PHE B 1 50 ? 8.539 9.391 10.062 1 96.25 50 PHE B C 1
ATOM 1620 O O . PHE B 1 50 ? 9.188 10.266 9.477 1 96.25 50 PHE B O 1
ATOM 1627 N N . PRO B 1 51 ? 9.094 8.484 10.875 1 95.94 51 PRO B N 1
ATOM 1628 C CA . PRO B 1 51 ? 10.555 8.445 10.953 1 95.94 51 PRO B CA 1
ATOM 1629 C C . PRO B 1 51 ? 11.203 8.008 9.641 1 95.94 51 PRO B C 1
ATOM 1631 O O . PRO B 1 51 ? 10.703 7.09 8.977 1 95.94 51 PRO B O 1
ATOM 1634 N N . GLU B 1 52 ? 12.227 8.672 9.305 1 97 52 GLU B N 1
ATOM 1635 C CA . GLU B 1 52 ? 12.984 8.266 8.125 1 97 52 GLU B CA 1
ATOM 1636 C C . GLU B 1 52 ? 13.922 7.105 8.445 1 97 52 GLU B C 1
ATOM 1638 O O . GLU B 1 52 ? 14.547 7.074 9.508 1 97 52 GLU B O 1
ATOM 1643 N N . LEU B 1 53 ? 14.008 6.246 7.523 1 98.12 53 LEU B N 1
ATOM 1644 C CA . LEU B 1 53 ? 14.898 5.094 7.621 1 98.12 53 LEU B CA 1
ATOM 1645 C C . LEU B 1 53 ? 16.109 5.258 6.699 1 98.12 53 LEU B C 1
ATOM 1647 O O . LEU B 1 53 ? 16.062 6.055 5.762 1 98.12 53 LEU B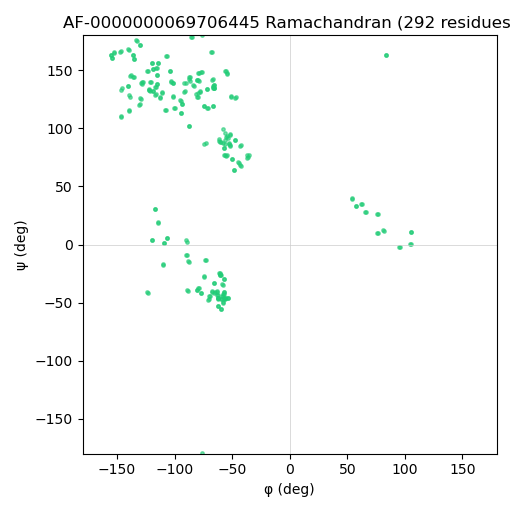 O 1
ATOM 1651 N N . ASP B 1 54 ? 17.078 4.445 7.035 1 97 54 ASP B N 1
ATOM 1652 C CA . ASP B 1 54 ? 18.219 4.395 6.133 1 97 54 ASP B CA 1
ATOM 1653 C C . ASP B 1 54 ? 17.859 3.668 4.836 1 97 54 ASP B C 1
ATOM 1655 O O . ASP B 1 54 ? 17.172 2.646 4.863 1 97 54 ASP B O 1
ATOM 1659 N N . GLU B 1 55 ? 18.234 4.227 3.752 1 96.19 55 GLU B N 1
ATOM 1660 C CA . GLU B 1 55 ? 18.078 3.568 2.457 1 96.19 55 GLU B CA 1
ATOM 1661 C C . GLU B 1 55 ? 19.422 3.268 1.819 1 96.19 55 GLU B C 1
ATOM 1663 O O . GLU B 1 55 ? 20.406 3.998 2.033 1 96.19 55 GLU B O 1
ATOM 1668 N N . PRO B 1 56 ? 19.562 2.281 1.021 1 93.62 56 PRO B N 1
ATOM 1669 C CA . PRO B 1 56 ? 20.875 1.72 0.66 1 93.62 56 PRO B CA 1
ATOM 1670 C C . PRO B 1 56 ? 21.5 2.42 -0.542 1 93.62 56 PRO B C 1
ATOM 1672 O O . PRO B 1 56 ? 22.703 2.264 -0.793 1 93.62 56 PRO B O 1
ATOM 1675 N N . PHE B 1 57 ? 20.828 3.182 -1.303 1 95.5 57 PHE B N 1
ATOM 1676 C CA . PHE B 1 57 ? 21.312 3.646 -2.596 1 95.5 57 PHE B CA 1
ATOM 1677 C C . PHE B 1 57 ? 22.109 4.938 -2.439 1 95.5 57 PHE B C 1
ATOM 1679 O O . PHE B 1 57 ? 23.078 5.172 -3.172 1 95.5 57 PHE B O 1
ATOM 1686 N N . LYS B 1 58 ? 21.703 5.793 -1.633 1 96.69 58 LYS B N 1
ATOM 1687 C CA . LYS B 1 58 ? 22.359 7.062 -1.347 1 96.69 58 LYS B CA 1
ATOM 1688 C C . LYS B 1 58 ? 22.609 7.855 -2.627 1 96.69 58 LYS B C 1
ATOM 1690 O O . LYS B 1 58 ? 23.672 8.438 -2.807 1 96.69 58 LYS B O 1
ATOM 1695 N N . ASP B 1 59 ? 21.656 7.855 -3.557 1 97.5 59 ASP B N 1
ATOM 1696 C CA . ASP B 1 59 ? 21.844 8.492 -4.855 1 97.5 59 ASP B CA 1
ATOM 1697 C C . ASP B 1 59 ? 20.984 9.758 -4.973 1 97.5 59 ASP B C 1
ATOM 1699 O O . ASP B 1 59 ? 20.906 10.367 -6.039 1 97.5 59 ASP B O 1
ATOM 1703 N N . GLY B 1 60 ? 20.25 10.07 -3.887 1 98 60 GLY B N 1
ATOM 1704 C CA . GLY B 1 60 ? 19.406 11.258 -3.873 1 98 60 GLY B CA 1
ATOM 1705 C C . GLY B 1 60 ? 18.078 11.055 -4.559 1 98 60 GLY B C 1
ATOM 1706 O O . GLY B 1 60 ? 17.344 12.023 -4.82 1 98 60 GLY B O 1
ATOM 1707 N N . LEU B 1 61 ? 17.703 9.742 -4.863 1 98.62 61 LEU B N 1
ATOM 1708 C CA . LEU B 1 61 ? 16.484 9.469 -5.602 1 98.62 61 LEU B CA 1
ATOM 1709 C C . LEU B 1 61 ? 15.539 8.602 -4.773 1 98.62 61 LEU B C 1
ATOM 1711 O O . LEU B 1 61 ? 14.477 8.203 -5.254 1 98.62 61 LEU B O 1
ATOM 1715 N N . HIS B 1 62 ? 15.977 8.328 -3.516 1 98.75 62 HIS B N 1
ATOM 1716 C CA . HIS B 1 62 ? 15.195 7.449 -2.654 1 98.75 62 HIS B CA 1
ATOM 1717 C C . HIS B 1 62 ? 15.07 8.023 -1.247 1 98.75 62 HIS B C 1
ATOM 1719 O O . HIS B 1 62 ? 16.016 8.633 -0.735 1 98.75 62 HIS B O 1
ATOM 1725 N N . ALA B 1 63 ? 13.961 7.824 -0.642 1 98.75 63 ALA B N 1
ATOM 1726 C CA . ALA B 1 63 ? 13.727 8.031 0.784 1 98.75 63 ALA B CA 1
ATOM 1727 C C . ALA B 1 63 ? 12.836 6.934 1.359 1 98.75 63 ALA B C 1
ATOM 1729 O O . ALA B 1 63 ? 11.867 6.512 0.721 1 98.75 63 ALA B O 1
ATOM 1730 N N . TRP B 1 64 ? 13.18 6.426 2.516 1 98.75 64 TRP B N 1
ATOM 1731 C CA . TRP B 1 64 ? 12.422 5.379 3.193 1 98.75 64 TRP B CA 1
ATOM 1732 C C . TRP B 1 64 ? 11.836 5.895 4.504 1 98.75 64 TRP B C 1
ATOM 1734 O O . TRP B 1 64 ? 12.492 6.641 5.234 1 98.75 64 TRP B O 1
ATOM 1744 N N . PHE B 1 65 ? 10.586 5.527 4.766 1 98.75 65 PHE B N 1
ATOM 1745 C CA . PHE B 1 65 ? 9.914 5.93 5.996 1 98.75 65 PHE B CA 1
ATOM 1746 C C . PHE B 1 65 ? 9.328 4.723 6.719 1 98.75 65 PHE B C 1
ATOM 1748 O O . PHE B 1 65 ? 8.797 3.811 6.078 1 98.75 65 PHE B O 1
ATOM 1755 N N . ASP B 1 66 ? 9.43 4.68 8 1 98.38 66 ASP B N 1
ATOM 1756 C CA . ASP B 1 66 ? 8.672 3.746 8.82 1 98.38 66 ASP B CA 1
ATOM 1757 C C . ASP B 1 66 ? 7.203 4.168 8.93 1 98.38 66 ASP B C 1
ATOM 1759 O O . ASP B 1 66 ? 6.895 5.219 9.492 1 98.38 66 ASP B O 1
ATOM 1763 N N . ILE B 1 67 ? 6.32 3.305 8.461 1 98.19 67 ILE B N 1
ATOM 1764 C CA . ILE B 1 67 ? 4.926 3.727 8.43 1 98.19 67 ILE B CA 1
ATOM 1765 C C . ILE B 1 67 ? 4.105 2.871 9.391 1 98.19 67 ILE B C 1
ATOM 1767 O O . ILE B 1 67 ? 2.881 2.783 9.266 1 98.19 67 ILE B O 1
ATOM 1771 N N . GLY B 1 68 ? 4.793 2.234 10.312 1 96.31 68 GLY B N 1
ATOM 1772 C CA . GLY B 1 68 ? 4.129 1.427 11.32 1 96.31 68 GLY B CA 1
ATOM 1773 C C . GLY B 1 68 ? 3.803 0.024 10.844 1 96.31 68 GLY B C 1
ATOM 1774 O O . GLY B 1 68 ? 3.926 -0.277 9.656 1 96.31 68 GLY B O 1
ATOM 1775 N N . ASN B 1 69 ? 3.529 -0.852 11.828 1 95.12 69 ASN B N 1
ATOM 1776 C CA . ASN B 1 69 ? 3.197 -2.25 11.578 1 95.12 69 ASN B CA 1
ATOM 1777 C C . ASN B 1 69 ? 4.305 -2.959 10.805 1 95.12 69 ASN B C 1
ATOM 1779 O O . ASN B 1 69 ? 4.027 -3.773 9.922 1 95.12 69 ASN B O 1
ATOM 1783 N N . ASN B 1 70 ? 5.527 -2.531 11.078 1 94.31 70 ASN B N 1
ATOM 1784 C CA . ASN B 1 70 ? 6.727 -3.137 10.508 1 94.31 70 ASN B CA 1
ATOM 1785 C C . ASN B 1 70 ? 6.797 -2.936 9 1 94.31 70 ASN B C 1
ATOM 1787 O O . ASN B 1 70 ? 7.289 -3.801 8.273 1 94.31 70 ASN B O 1
ATOM 1791 N N . LEU B 1 71 ? 6.203 -1.888 8.547 1 97.94 71 LEU B N 1
ATOM 1792 C CA . LEU B 1 71 ? 6.242 -1.598 7.113 1 97.94 71 LEU B CA 1
ATOM 1793 C C . LEU B 1 71 ? 7.016 -0.313 6.84 1 97.94 71 LEU B C 1
ATOM 1795 O O . LEU B 1 71 ? 7.125 0.549 7.715 1 97.94 71 LEU B O 1
ATOM 1799 N N . SER B 1 72 ? 7.496 -0.275 5.629 1 98.5 72 SER B N 1
ATOM 1800 C CA . SER B 1 72 ? 8.133 0.958 5.18 1 98.5 72 SER B CA 1
ATOM 1801 C C . SER B 1 72 ? 7.477 1.486 3.908 1 98.5 72 SER B C 1
ATOM 1803 O O . SER B 1 72 ? 6.891 0.72 3.141 1 98.5 72 SER B O 1
ATOM 1805 N N . LEU B 1 73 ? 7.5 2.732 3.777 1 98.88 73 LEU B N 1
ATOM 1806 C CA . LEU B 1 73 ? 7.172 3.439 2.545 1 98.88 73 LEU B CA 1
ATOM 1807 C C . LEU B 1 73 ? 8.438 3.854 1.804 1 98.88 73 LEU B C 1
ATOM 1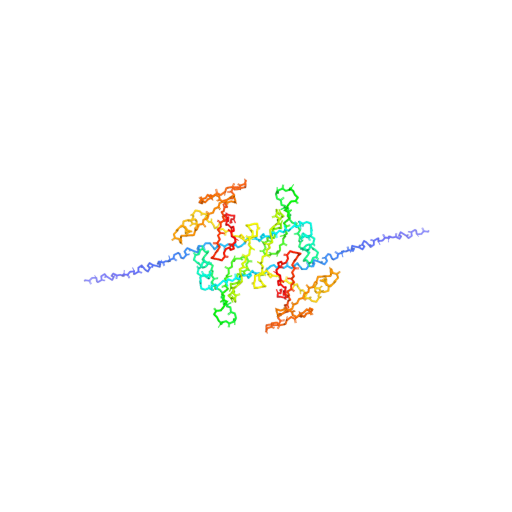809 O O . LEU B 1 73 ? 9.281 4.559 2.357 1 98.88 73 LEU B O 1
ATOM 1813 N N . HIS B 1 74 ? 8.609 3.34 0.624 1 98.88 74 HIS B N 1
ATOM 1814 C CA . HIS B 1 74 ? 9.703 3.732 -0.258 1 98.88 74 HIS B CA 1
ATOM 1815 C C . HIS B 1 74 ? 9.258 4.82 -1.231 1 98.88 74 HIS B C 1
ATOM 1817 O O . HIS B 1 74 ? 8.398 4.586 -2.08 1 98.88 74 HIS B O 1
ATOM 1823 N N . VAL B 1 75 ? 9.812 5.992 -1.069 1 98.88 75 VAL B N 1
ATOM 1824 C CA . VAL B 1 75 ? 9.555 7.094 -1.991 1 98.88 75 VAL B CA 1
ATOM 1825 C C . VAL B 1 75 ? 10.656 7.148 -3.053 1 98.88 75 VAL B C 1
ATOM 1827 O O . VAL B 1 75 ? 11.836 7.273 -2.727 1 98.88 75 VAL B O 1
ATOM 1830 N N . ILE B 1 76 ? 10.266 7.09 -4.355 1 98.81 76 ILE B N 1
ATOM 1831 C CA . ILE B 1 76 ? 11.242 6.887 -5.422 1 98.81 76 ILE B CA 1
ATOM 1832 C C . ILE B 1 76 ? 11.031 7.926 -6.52 1 98.81 76 ILE B C 1
ATOM 1834 O O . ILE B 1 76 ? 9.961 7.977 -7.137 1 98.81 76 ILE B O 1
ATOM 1838 N N . GLN B 1 77 ? 12.039 8.672 -6.73 1 98.81 77 GLN B N 1
ATOM 1839 C CA . GLN B 1 77 ? 12.023 9.594 -7.855 1 98.81 77 GLN B CA 1
ATOM 1840 C C . GLN B 1 77 ? 12.609 8.945 -9.109 1 98.81 77 GLN B C 1
ATOM 1842 O O . GLN B 1 77 ? 13.672 8.312 -9.047 1 98.81 77 GLN B O 1
ATOM 1847 N N . ALA B 1 78 ? 11.938 9.055 -10.203 1 98.19 78 ALA B N 1
ATOM 1848 C CA . ALA B 1 78 ? 12.367 8.664 -11.547 1 98.19 78 ALA B CA 1
ATOM 1849 C C . ALA B 1 78 ? 11.773 9.594 -12.594 1 98.19 78 ALA B C 1
ATOM 1851 O O . ALA B 1 78 ? 10.945 10.453 -12.281 1 98.19 78 ALA B O 1
ATOM 1852 N N . PRO B 1 79 ? 12.312 9.547 -13.859 1 97.81 79 PRO B N 1
ATOM 1853 C CA . PRO B 1 79 ? 11.672 10.391 -14.875 1 97.81 79 PRO B CA 1
ATOM 1854 C C . PRO B 1 79 ? 10.148 10.266 -14.867 1 97.81 79 PRO B C 1
ATOM 1856 O O . PRO B 1 79 ? 9.617 9.156 -14.953 1 97.81 79 PRO B O 1
ATOM 1859 N N . TRP B 1 80 ? 9.531 11.398 -14.773 1 97.38 80 TRP B N 1
ATOM 1860 C CA . TRP B 1 80 ? 8.109 11.438 -14.43 1 97.38 80 TRP B CA 1
ATOM 1861 C C . TRP B 1 80 ? 7.25 11.164 -15.656 1 97.38 80 TRP B C 1
ATOM 1863 O O . TRP B 1 80 ? 7.484 11.734 -16.719 1 97.38 80 TRP B O 1
ATOM 1873 N N . GLU B 1 81 ? 6.375 10.273 -15.453 1 95.69 81 GLU B N 1
ATOM 1874 C CA . GLU B 1 81 ? 5.262 10.016 -16.359 1 95.69 81 GLU B CA 1
ATOM 1875 C C . GLU B 1 81 ? 3.922 10.242 -15.656 1 95.69 81 GLU B C 1
ATOM 1877 O O . GLU B 1 81 ? 3.699 9.742 -14.555 1 95.69 81 GLU B O 1
ATOM 1882 N N . PRO B 1 82 ? 3.09 10.961 -16.328 1 91.38 82 PRO B N 1
ATOM 1883 C CA . PRO B 1 82 ? 1.812 11.242 -15.672 1 91.38 82 PRO B CA 1
ATOM 1884 C C . PRO B 1 82 ? 1.083 9.977 -15.219 1 91.38 82 PRO B C 1
ATOM 1886 O O . PRO B 1 82 ? 1.13 8.953 -15.914 1 91.38 82 PRO B O 1
ATOM 1889 N N . ILE B 1 83 ? 0.374 10.164 -14.109 1 93.12 83 ILE B N 1
ATOM 1890 C CA . ILE B 1 83 ? -0.362 9.023 -13.578 1 93.12 83 ILE B CA 1
ATOM 1891 C C . ILE B 1 83 ? -1.856 9.336 -13.562 1 93.12 83 ILE B C 1
ATOM 1893 O O . ILE B 1 83 ? -2.254 10.5 -13.484 1 93.12 83 ILE B O 1
ATOM 1897 N N . THR B 1 84 ? -2.611 8.281 -13.695 1 94.69 84 THR B N 1
ATOM 1898 C CA . THR B 1 84 ? -4.047 8.344 -13.438 1 94.69 84 THR B CA 1
ATOM 1899 C C . THR B 1 84 ? -4.426 7.445 -12.266 1 94.69 84 THR B C 1
ATOM 1901 O O . THR B 1 84 ? -4.062 6.266 -12.234 1 94.69 84 THR B O 1
ATOM 1904 N N . ILE B 1 85 ? -5.141 8.055 -11.352 1 91.56 85 ILE B N 1
ATOM 1905 C CA . ILE B 1 85 ? -5.465 7.316 -10.133 1 91.56 85 ILE B CA 1
ATOM 1906 C C . ILE B 1 85 ? -6.902 7.609 -9.719 1 91.56 85 ILE B C 1
ATOM 1908 O O . ILE B 1 85 ? -7.312 8.773 -9.656 1 91.56 85 ILE B O 1
ATOM 1912 N N . ASN B 1 86 ? -7.617 6.598 -9.5 1 96.69 86 ASN B N 1
ATOM 1913 C CA . ASN B 1 86 ? -8.961 6.68 -8.945 1 96.69 86 ASN B CA 1
ATOM 1914 C C . ASN B 1 86 ? -8.945 6.684 -7.418 1 96.69 86 ASN B C 1
ATOM 1916 O O . ASN B 1 86 ? -8.148 5.969 -6.805 1 96.69 86 ASN B O 1
ATOM 1920 N N . LYS B 1 87 ? -9.828 7.418 -6.781 1 97.88 87 LYS B N 1
ATOM 1921 C CA . LYS B 1 87 ? -9.875 7.535 -5.324 1 97.88 87 LYS B CA 1
ATOM 1922 C C . LYS B 1 87 ? -10.023 6.164 -4.668 1 97.88 87 LYS B C 1
ATOM 1924 O O . LYS B 1 87 ? -9.531 5.949 -3.557 1 97.88 87 LYS B O 1
ATOM 1929 N N . ASN B 1 88 ? -10.672 5.242 -5.367 1 98.25 88 ASN B N 1
ATOM 1930 C CA . ASN B 1 88 ? -10.797 3.887 -4.848 1 98.25 88 ASN B CA 1
ATOM 1931 C C . ASN B 1 88 ? -9.43 3.234 -4.641 1 98.25 88 ASN B C 1
ATOM 1933 O O . ASN B 1 88 ? -9.312 2.254 -3.906 1 98.25 88 ASN B O 1
ATOM 1937 N N . ASN B 1 89 ? -8.477 3.68 -5.371 1 98.19 89 ASN B N 1
ATOM 1938 C CA . ASN B 1 89 ? -7.09 3.266 -5.176 1 98.19 89 ASN B CA 1
ATOM 1939 C C . ASN B 1 89 ? -6.379 4.152 -4.152 1 98.19 89 ASN B C 1
ATOM 1941 O O . ASN B 1 89 ? -6.027 5.293 -4.457 1 98.19 89 ASN B O 1
ATOM 1945 N N . HIS B 1 90 ? -6.223 3.639 -2.883 1 98.69 90 HIS B N 1
ATOM 1946 C CA . HIS B 1 90 ? -5.66 4.488 -1.838 1 98.69 90 HIS B CA 1
ATOM 1947 C C . HIS B 1 90 ? -4.988 3.65 -0.753 1 98.69 90 HIS B C 1
ATOM 1949 O O . HIS B 1 90 ? -5.195 2.438 -0.68 1 98.69 90 HIS B O 1
ATOM 1955 N N . ILE B 1 91 ? -4.137 4.27 0.001 1 98.75 91 ILE B N 1
ATOM 1956 C CA . ILE B 1 91 ? -3.588 3.719 1.235 1 98.75 91 ILE B CA 1
ATOM 1957 C C . ILE B 1 91 ? -4.258 4.379 2.438 1 98.75 91 ILE B C 1
ATOM 1959 O O . ILE B 1 91 ? -4.648 5.547 2.373 1 98.75 91 ILE B O 1
ATOM 1963 N N . CYS B 1 92 ? -4.363 3.627 3.48 1 98.81 92 CYS B N 1
ATOM 1964 C CA . CYS B 1 92 ? -5.012 4.184 4.66 1 98.81 92 CYS B CA 1
ATOM 1965 C C . CYS B 1 92 ? -4.082 4.137 5.867 1 98.81 92 CYS B C 1
ATOM 1967 O O . CYS B 1 92 ? -3.471 3.104 6.145 1 98.81 92 CYS B O 1
ATOM 1969 N N . PHE B 1 93 ? -4.016 5.211 6.539 1 98.75 93 PHE B N 1
ATOM 1970 C CA . PHE B 1 93 ? -3.318 5.305 7.816 1 98.75 93 PHE B CA 1
ATOM 1971 C C . PHE B 1 93 ? -4.293 5.609 8.945 1 98.75 93 PHE B C 1
ATOM 1973 O O . PHE B 1 93 ? -5.246 6.371 8.766 1 98.75 93 PHE B O 1
ATOM 1980 N N . SER B 1 94 ? -4.004 5.062 10.094 1 98.31 94 SER B N 1
ATOM 1981 C CA . SER B 1 94 ? -4.715 5.438 11.312 1 98.31 94 SER B CA 1
ATOM 1982 C C . SER B 1 94 ? -3.885 6.398 12.156 1 98.31 94 SER B C 1
ATOM 1984 O O . SER B 1 94 ? -2.668 6.238 12.273 1 98.31 94 SER B O 1
ATOM 1986 N N . VAL B 1 95 ? -4.562 7.359 12.68 1 98 95 VAL B N 1
ATOM 1987 C CA . VAL B 1 95 ? -3.912 8.336 13.539 1 98 95 VAL B CA 1
ATOM 1988 C C . VAL B 1 95 ? -4.543 8.297 14.93 1 98 95 VAL B C 1
ATOM 1990 O O . VAL B 1 95 ? -5.711 7.922 15.078 1 98 95 VAL B O 1
ATOM 1993 N N . PRO B 1 96 ? -3.842 8.711 15.938 1 95.69 96 PRO B N 1
ATOM 1994 C CA . PRO B 1 96 ? -4.371 8.617 17.297 1 95.69 96 PRO B CA 1
ATOM 1995 C C . PRO B 1 96 ? -5.445 9.664 17.594 1 95.69 96 PRO B C 1
ATOM 1997 O O . PRO B 1 96 ? -6.301 9.453 18.453 1 95.69 96 PRO B O 1
ATOM 2000 N N . ASP B 1 97 ? -5.398 10.805 16.906 1 96.31 97 ASP B N 1
ATOM 2001 C CA . ASP B 1 97 ? -6.297 11.922 17.156 1 96.31 97 ASP B CA 1
ATOM 2002 C C . ASP B 1 97 ? -6.613 12.672 15.867 1 96.31 97 ASP B C 1
ATOM 2004 O O . ASP B 1 97 ? -5.781 13.43 15.367 1 96.31 97 ASP B O 1
ATOM 2008 N N . MET B 1 98 ? -7.84 12.531 15.438 1 98.19 98 MET B N 1
ATOM 2009 C CA . MET B 1 98 ? -8.234 13.125 14.164 1 98.19 98 MET B CA 1
ATOM 2010 C C . MET B 1 98 ? -8.219 14.648 14.242 1 98.19 98 MET B C 1
ATOM 2012 O O . MET B 1 98 ? -7.777 15.32 13.312 1 98.19 98 MET B O 1
ATOM 2016 N N . GLU B 1 99 ? -8.672 15.18 15.328 1 97.69 99 GLU B N 1
ATOM 2017 C CA . GLU B 1 99 ? -8.727 16.641 15.469 1 97.69 99 GLU B CA 1
ATOM 2018 C C . GLU B 1 99 ? -7.328 17.25 15.406 1 97.69 99 GLU B C 1
ATOM 2020 O O . GLU B 1 99 ? -7.117 18.25 14.711 1 97.69 99 GLU B O 1
ATOM 2025 N N . LYS B 1 100 ? -6.457 16.672 16.094 1 96.94 100 LYS B N 1
ATOM 2026 C CA . LYS B 1 100 ? -5.078 17.141 16.062 1 96.94 100 LYS B CA 1
ATOM 2027 C C . LYS B 1 100 ? -4.48 17 14.672 1 96.94 100 LYS B C 1
ATOM 2029 O O . LYS B 1 100 ? -3.73 17.859 14.211 1 96.94 100 LYS B O 1
ATOM 2034 N N . PHE B 1 101 ? -4.777 15.898 14.016 1 98.06 101 PHE B N 1
ATOM 2035 C CA . PHE B 1 101 ? -4.266 15.656 12.672 1 98.06 101 PHE B CA 1
ATOM 2036 C C . PHE B 1 101 ? -4.789 16.703 11.695 1 98.06 101 PHE B C 1
ATOM 2038 O O . PHE B 1 101 ? -4.027 17.25 10.891 1 98.06 101 PHE B O 1
ATOM 2045 N N . ILE B 1 102 ? -6.051 17.016 11.797 1 98.5 102 ILE B N 1
ATOM 2046 C CA . ILE B 1 102 ? -6.668 18 10.922 1 98.5 102 ILE B CA 1
ATOM 2047 C C . ILE B 1 102 ? -6.059 19.375 11.195 1 98.5 102 ILE B C 1
ATOM 2049 O O . ILE B 1 102 ? -5.809 20.141 10.266 1 98.5 102 ILE B O 1
ATOM 2053 N N . THR B 1 103 ? -5.859 19.672 12.461 1 98.31 103 THR B N 1
ATOM 2054 C CA . THR B 1 103 ? -5.188 20.922 12.789 1 98.31 103 THR B CA 1
ATOM 2055 C C . THR B 1 103 ? -3.83 21.016 12.094 1 98.31 103 THR B C 1
ATOM 2057 O O . THR B 1 103 ? -3.482 22.047 11.523 1 98.31 103 THR B O 1
ATOM 2060 N N . ASN B 1 104 ? -3.117 19.938 12.18 1 97.5 104 ASN B N 1
ATOM 2061 C CA . ASN B 1 104 ? -1.831 19.891 11.492 1 97.5 104 ASN B CA 1
ATOM 2062 C C . ASN B 1 104 ? -1.985 20.109 9.992 1 97.5 104 ASN B C 1
ATOM 2064 O O . ASN B 1 104 ? -1.203 20.828 9.375 1 97.5 104 ASN B O 1
ATOM 2068 N N . LEU B 1 105 ? -2.957 19.406 9.328 1 98.62 105 LEU B N 1
ATOM 2069 C CA . LEU B 1 105 ? -3.217 19.594 7.906 1 98.62 105 LEU B CA 1
ATOM 2070 C C . LEU B 1 105 ? -3.455 21.062 7.59 1 98.62 105 LEU B C 1
ATOM 2072 O O . LEU B 1 105 ? -2.898 21.594 6.629 1 98.62 105 LEU B O 1
ATOM 2076 N N . ASN B 1 106 ? -4.258 21.656 8.391 1 98.5 106 ASN B N 1
ATOM 2077 C CA . ASN B 1 106 ? -4.57 23.062 8.188 1 98.5 106 ASN B CA 1
ATOM 2078 C C . ASN B 1 106 ? -3.328 23.938 8.312 1 98.5 106 ASN B C 1
ATOM 2080 O O . ASN B 1 106 ? -3.109 24.828 7.492 1 98.5 106 ASN B O 1
ATOM 2084 N N . ASP B 1 107 ? -2.553 23.719 9.297 1 98.19 107 ASP B N 1
ATOM 2085 C CA . ASP B 1 107 ? -1.318 24.484 9.508 1 98.19 107 ASP B CA 1
ATOM 2086 C C . ASP B 1 107 ? -0.388 24.344 8.297 1 98.19 107 ASP B C 1
ATOM 2088 O O . ASP B 1 107 ? 0.34 25.281 7.965 1 98.19 107 ASP B O 1
ATOM 2092 N N . LEU B 1 108 ? -0.404 23.172 7.664 1 98.19 108 LEU B N 1
ATOM 2093 C CA . LEU B 1 108 ? 0.479 22.875 6.539 1 98.19 108 LEU B CA 1
ATOM 2094 C C . LEU B 1 108 ? -0.169 23.281 5.219 1 98.19 108 LEU B C 1
ATOM 2096 O O . LEU B 1 108 ? 0.459 23.188 4.16 1 98.19 108 LEU B O 1
ATOM 2100 N N . GLY B 1 109 ? -1.444 23.641 5.262 1 98.31 109 GLY B N 1
ATOM 2101 C CA . GLY B 1 109 ? -2.166 24 4.055 1 98.31 109 GLY B CA 1
ATOM 2102 C C . GLY B 1 109 ? -2.553 22.812 3.205 1 98.31 109 GLY B C 1
ATOM 2103 O O . GLY B 1 109 ? -2.668 22.922 1.981 1 98.31 109 GLY B O 1
ATOM 2104 N N . VAL B 1 110 ? -2.707 21.672 3.756 1 98.62 110 VAL B N 1
ATOM 2105 C CA . VAL B 1 110 ? -3.104 20.453 3.049 1 98.62 110 VAL B CA 1
ATOM 2106 C C . VAL B 1 110 ? -4.617 20.281 3.119 1 98.62 110 VAL B C 1
ATOM 2108 O O . VAL B 1 110 ? -5.188 20.172 4.207 1 98.62 110 VAL B O 1
ATOM 2111 N N . GLU B 1 111 ? -5.246 20.234 1.984 1 98.62 111 GLU B N 1
ATOM 2112 C CA . GLU B 1 111 ? -6.699 20.078 1.922 1 98.62 111 GLU B CA 1
ATOM 2113 C C . GLU B 1 111 ? -7.121 18.641 2.197 1 98.62 111 GLU B C 1
ATOM 2115 O O . GLU B 1 111 ? -6.383 17.703 1.891 1 98.62 111 GLU B O 1
ATOM 2120 N N . PHE B 1 112 ? -8.297 18.484 2.791 1 98.88 112 PHE B N 1
ATOM 2121 C CA . PHE B 1 112 ? -8.898 17.172 2.992 1 98.88 112 PHE B CA 1
ATOM 2122 C C . PHE B 1 112 ? -10.383 17.203 2.641 1 98.88 112 PHE B C 1
ATOM 2124 O O . PHE B 1 112 ? -10.977 18.266 2.484 1 98.88 112 PHE B O 1
ATOM 2131 N N . GLU B 1 113 ? -10.977 16.031 2.441 1 98.88 113 GLU B N 1
ATOM 2132 C CA . GLU B 1 113 ? -12.375 15.891 2.057 1 98.88 113 GLU B CA 1
ATOM 2133 C C . GLU B 1 113 ? -12.953 14.562 2.541 1 98.88 113 GLU B C 1
ATOM 2135 O O . GLU B 1 113 ? -12.219 13.688 2.998 1 98.88 113 GLU B O 1
ATOM 2140 N N . ASP B 1 114 ? -14.234 14.484 2.504 1 98.75 114 ASP B N 1
ATOM 2141 C CA . ASP B 1 114 ? -14.875 13.195 2.75 1 98.75 114 ASP B CA 1
ATOM 2142 C C . ASP B 1 114 ? -14.969 12.375 1.465 1 98.75 114 ASP B C 1
ATOM 2144 O O . ASP B 1 114 ? -14.484 12.805 0.414 1 98.75 114 ASP B O 1
ATOM 2148 N N . TRP B 1 115 ? -15.492 11.211 1.552 1 97.81 115 TRP B N 1
ATOM 2149 C CA . TRP B 1 115 ? -15.5 10.273 0.433 1 97.81 115 TRP B CA 1
ATOM 2150 C C . TRP B 1 115 ? -16.188 10.883 -0.781 1 97.81 115 TRP B C 1
ATOM 2152 O O . TRP B 1 115 ? -15.648 10.867 -1.888 1 97.81 115 TRP B O 1
ATOM 2162 N N . PRO B 1 116 ? -17.328 11.578 -0.611 1 97.62 116 PRO B N 1
ATOM 2163 C CA . PRO B 1 116 ? -18.031 12.125 -1.778 1 97.62 116 PRO B CA 1
ATOM 2164 C C . PRO B 1 116 ? -17.312 13.328 -2.379 1 97.62 116 PRO B C 1
ATOM 2166 O O . PRO B 1 116 ? -17.672 13.797 -3.461 1 97.62 116 PRO B O 1
ATOM 2169 N N . GLY B 1 117 ? -16.297 13.875 -1.572 1 98.19 117 GLY B N 1
ATOM 2170 C CA . GLY B 1 117 ? -15.531 14.969 -2.135 1 98.19 117 GLY B CA 1
ATOM 2171 C C . GLY B 1 117 ? -15.891 16.312 -1.551 1 98.19 117 GLY B C 1
ATOM 2172 O O . GLY B 1 117 ? -15.539 17.359 -2.113 1 98.19 117 GLY B O 1
ATOM 2173 N N . ASN B 1 118 ? -16.672 16.312 -0.469 1 98.62 118 ASN B N 1
ATOM 2174 C CA . ASN B 1 118 ? -16.953 17.578 0.212 1 98.62 118 ASN B CA 1
ATOM 2175 C C . ASN B 1 118 ? -15.719 18.094 0.966 1 98.62 118 ASN B C 1
ATOM 2177 O O . ASN B 1 118 ? -15.297 17.484 1.95 1 98.62 118 ASN B O 1
ATOM 2181 N N . LYS B 1 119 ? -15.242 19.234 0.572 1 98.56 119 LYS B N 1
ATOM 2182 C CA . LYS B 1 119 ? -14.008 19.797 1.123 1 98.56 119 LYS B CA 1
ATOM 2183 C C . LYS B 1 119 ? -14.18 20.156 2.596 1 98.56 119 LYS B C 1
ATOM 2185 O O . LYS B 1 119 ? -15.203 20.719 2.99 1 98.56 119 LYS B O 1
ATOM 2190 N N . GLY B 1 120 ? -13.195 19.781 3.391 1 98.62 120 GLY B N 1
ATOM 2191 C CA . GLY B 1 120 ? -13.164 20.172 4.793 1 98.62 120 GLY B CA 1
ATOM 2192 C C . GLY B 1 120 ? -14.133 19.375 5.652 1 98.62 120 GLY B C 1
ATOM 2193 O O . GLY B 1 120 ? -14.359 19.719 6.816 1 98.62 120 GLY B O 1
ATOM 2194 N N . LYS B 1 121 ? -14.695 18.344 5.082 1 98.69 121 LYS B N 1
ATOM 2195 C CA . LYS B 1 121 ? -15.688 17.578 5.828 1 98.69 121 LYS B CA 1
ATOM 2196 C C . LYS B 1 121 ? -15.086 16.266 6.352 1 98.69 121 LYS B C 1
ATOM 2198 O O . LYS B 1 121 ? -14.328 15.609 5.645 1 98.69 121 LYS B O 1
ATOM 2203 N N . VAL B 1 122 ? -15.477 15.938 7.562 1 98.75 122 VAL B N 1
ATOM 2204 C CA . VAL B 1 122 ? -15.125 14.672 8.195 1 98.75 122 VAL B CA 1
ATOM 2205 C C . VAL B 1 122 ? -16.312 13.703 8.125 1 98.75 122 VAL B C 1
ATOM 2207 O O . VAL B 1 122 ? -17.438 14.07 8.461 1 98.75 122 VAL B O 1
ATOM 2210 N N . ASN B 1 123 ? -16.016 12.555 7.609 1 98.44 123 ASN B N 1
ATOM 2211 C CA . ASN B 1 123 ? -17.031 11.516 7.672 1 98.44 123 ASN B CA 1
ATOM 2212 C C . ASN B 1 123 ? -16.953 10.734 8.984 1 98.44 123 ASN B C 1
ATOM 2214 O O . ASN B 1 123 ? -15.859 10.422 9.461 1 98.44 123 ASN B O 1
ATOM 2218 N N . ILE B 1 124 ? -18.094 10.383 9.555 1 97.94 124 ILE B N 1
ATOM 2219 C CA . ILE B 1 124 ? -18.172 9.453 10.672 1 97.94 124 ILE B CA 1
ATOM 2220 C C . ILE B 1 124 ? -18.75 8.117 10.203 1 97.94 124 ILE B C 1
ATOM 2222 O O . ILE B 1 124 ? -19.922 8.039 9.82 1 97.94 124 ILE B O 1
ATOM 2226 N N . ARG B 1 125 ? -18.016 7.16 10.266 1 95.81 125 ARG B N 1
ATOM 2227 C CA . ARG B 1 125 ? -18.453 5.824 9.883 1 95.81 125 ARG B CA 1
ATOM 2228 C C . ARG B 1 125 ? -19.516 5.301 10.852 1 95.81 125 ARG B C 1
ATOM 2230 O O . ARG B 1 125 ? -19.625 5.801 11.977 1 95.81 125 ARG B O 1
ATOM 2237 N N . PRO B 1 126 ? -20.188 4.23 10.406 1 93.56 126 PRO B N 1
ATOM 2238 C CA . PRO B 1 126 ? -21.188 3.646 11.297 1 93.56 126 PRO B CA 1
ATOM 2239 C C . PRO B 1 126 ? -20.594 3.152 12.609 1 93.56 126 PRO B C 1
ATOM 2241 O O . PRO B 1 126 ? -21.281 3.135 13.633 1 93.56 126 PRO B O 1
ATOM 2244 N N . ASP B 1 127 ? -19.406 2.824 12.602 1 93.38 127 ASP B N 1
ATOM 2245 C CA . ASP B 1 127 ? -18.766 2.299 13.797 1 93.38 127 ASP B CA 1
ATOM 2246 C C . ASP B 1 127 ? -18.172 3.428 14.648 1 93.38 127 ASP B C 1
ATOM 2248 O O . ASP B 1 127 ? -17.438 3.176 15.602 1 93.38 127 ASP B O 1
ATOM 2252 N N . GLY B 1 128 ? -18.328 4.629 14.281 1 96.06 128 GLY B N 1
ATOM 2253 C CA . GLY B 1 128 ? -17.922 5.781 15.062 1 96.06 128 GLY B CA 1
ATOM 2254 C C . GLY B 1 128 ? -16.562 6.316 14.672 1 96.06 128 GLY B C 1
ATOM 2255 O O . GLY B 1 128 ? -16.141 7.371 15.156 1 96.06 128 GLY B O 1
ATOM 2256 N N . ILE B 1 129 ? -15.953 5.691 13.781 1 97.31 129 ILE B N 1
ATOM 2257 C CA . ILE B 1 129 ? -14.617 6.07 13.344 1 97.31 129 ILE B CA 1
ATOM 2258 C C . ILE B 1 129 ? -14.703 7.277 12.414 1 97.31 129 ILE B C 1
ATOM 2260 O O . ILE B 1 129 ? -15.547 7.32 11.523 1 97.31 129 ILE B O 1
ATOM 2264 N N . LYS B 1 130 ? -13.883 8.281 12.664 1 98.69 130 LYS B N 1
ATOM 2265 C CA . LYS B 1 130 ? -13.758 9.422 11.758 1 98.69 130 LYS B CA 1
ATOM 2266 C C . LYS B 1 130 ? -12.875 9.086 10.562 1 98.69 130 LYS B C 1
ATOM 2268 O O . LYS B 1 130 ? -11.922 8.305 10.688 1 98.69 130 LYS B O 1
ATOM 2273 N N . GLN B 1 131 ? -13.219 9.719 9.414 1 98.69 131 GLN B N 1
ATOM 2274 C CA . GLN B 1 131 ? -12.539 9.383 8.172 1 98.69 131 GLN B CA 1
ATOM 2275 C C . GLN B 1 131 ? -12.406 10.602 7.266 1 98.69 131 GLN B C 1
ATOM 2277 O O . GLN B 1 131 ? -13.367 11.352 7.078 1 98.69 131 GLN B O 1
ATOM 2282 N N . ILE B 1 132 ? -11.234 10.82 6.719 1 98.94 132 ILE B N 1
ATOM 2283 C CA . ILE B 1 132 ? -11.016 11.852 5.715 1 98.94 132 ILE B CA 1
ATOM 2284 C C . ILE B 1 132 ? -10.086 11.328 4.625 1 98.94 132 ILE B C 1
ATOM 2286 O O . ILE B 1 132 ? -9.477 10.266 4.777 1 98.94 132 ILE B O 1
ATOM 2290 N N . TYR B 1 133 ? -10.016 12.055 3.568 1 98.94 133 TYR B N 1
ATOM 2291 C CA . TYR B 1 133 ? -9.125 11.758 2.455 1 98.94 133 TYR B CA 1
ATOM 2292 C C . TYR B 1 133 ? -8.289 12.977 2.078 1 98.94 133 TYR B C 1
ATOM 2294 O O . TYR B 1 133 ? -8.797 14.102 2.074 1 98.94 133 TYR B O 1
ATOM 2302 N N . ILE B 1 134 ? -7.055 12.734 1.813 1 98.88 134 ILE B N 1
ATOM 2303 C CA . ILE B 1 134 ? -6.148 13.742 1.283 1 98.88 134 ILE B CA 1
ATOM 2304 C C . ILE B 1 134 ? -5.422 13.195 0.059 1 98.88 134 ILE B C 1
ATOM 2306 O O . ILE B 1 134 ? -5.555 12.016 -0.273 1 98.88 134 ILE B O 1
ATOM 2310 N N . ARG B 1 135 ? -4.688 14.086 -0.614 1 98.44 135 ARG B N 1
ATOM 2311 C CA . ARG B 1 135 ? -3.783 13.68 -1.685 1 98.44 135 ARG B CA 1
ATOM 2312 C C . ARG B 1 135 ? -2.35 14.094 -1.378 1 98.44 135 ARG B C 1
ATOM 2314 O O . ARG B 1 135 ? -2.111 15.188 -0.857 1 98.44 135 ARG B O 1
ATOM 2321 N N . ASP B 1 136 ? -1.452 13.203 -1.71 1 98.31 136 ASP B N 1
ATOM 2322 C CA . ASP B 1 136 ? -0.052 13.609 -1.6 1 98.31 136 ASP B CA 1
ATOM 2323 C C . ASP B 1 136 ? 0.352 14.516 -2.758 1 98.31 136 ASP B C 1
ATOM 2325 O O . ASP B 1 136 ? -0.466 14.828 -3.625 1 98.31 136 ASP B O 1
ATOM 2329 N N . PRO B 1 137 ? 1.541 14.984 -2.846 1 98 137 PRO B N 1
ATOM 2330 C CA . PRO B 1 137 ? 1.931 16 -3.818 1 98 137 PRO B CA 1
ATOM 2331 C C . PRO B 1 137 ? 1.735 15.555 -5.262 1 98 137 PRO B C 1
ATOM 2333 O O . PRO B 1 137 ? 1.568 16.391 -6.156 1 98 137 PRO B O 1
ATOM 2336 N N . ASP B 1 138 ? 1.742 14.266 -5.535 1 97.81 138 ASP B N 1
ATOM 2337 C CA . ASP B 1 138 ? 1.64 13.797 -6.91 1 97.81 138 ASP B CA 1
ATOM 2338 C C . ASP B 1 138 ? 0.259 13.203 -7.188 1 97.81 138 ASP B C 1
ATOM 2340 O O . ASP B 1 138 ? 0.043 12.578 -8.227 1 97.81 138 ASP B O 1
ATOM 2344 N N . GLY B 1 139 ? -0.596 13.32 -6.211 1 97 139 GLY B N 1
ATOM 2345 C CA . GLY B 1 139 ? -1.994 13.031 -6.492 1 97 139 GLY B CA 1
ATOM 2346 C C . GLY B 1 139 ? -2.455 11.695 -5.938 1 97 139 GLY B C 1
ATOM 2347 O O . GLY B 1 139 ? -3.613 11.312 -6.109 1 97 139 GLY B O 1
ATOM 2348 N N . TYR B 1 140 ? -1.63 10.938 -5.27 1 97.94 140 TYR B N 1
ATOM 2349 C CA . TYR B 1 140 ? -2.043 9.68 -4.66 1 97.94 140 TYR B CA 1
ATOM 2350 C C . TYR B 1 140 ? -3.025 9.922 -3.521 1 97.94 140 TYR B C 1
ATOM 2352 O O . TYR B 1 140 ? -2.824 10.82 -2.701 1 97.94 140 TYR B O 1
ATOM 2360 N N . TRP B 1 141 ? -4.059 9.125 -3.484 1 98.56 141 TRP B N 1
ATOM 2361 C CA . TRP B 1 141 ? -5.078 9.266 -2.451 1 98.56 141 TRP B CA 1
ATOM 2362 C C . TRP B 1 141 ? -4.668 8.547 -1.174 1 98.56 141 TRP B C 1
ATOM 2364 O O . TRP B 1 141 ? -4.176 7.414 -1.222 1 98.56 141 TRP B O 1
ATOM 2374 N N . ILE B 1 142 ? -4.902 9.211 -0.095 1 98.94 142 ILE B N 1
ATOM 2375 C CA . ILE B 1 142 ? -4.641 8.672 1.234 1 98.94 142 ILE B CA 1
ATOM 2376 C C . ILE B 1 142 ? -5.875 8.852 2.117 1 98.94 142 ILE B C 1
ATOM 2378 O O . ILE B 1 142 ? -6.406 9.953 2.234 1 98.94 142 ILE B O 1
ATOM 2382 N N . GLU B 1 143 ? -6.262 7.789 2.646 1 98.94 143 GLU B N 1
ATOM 2383 C CA . GLU B 1 143 ? -7.301 7.809 3.674 1 98.94 143 GLU B CA 1
ATOM 2384 C C . GLU B 1 143 ? -6.691 7.914 5.07 1 98.94 143 GLU B C 1
ATOM 2386 O O . GLU B 1 143 ? -5.672 7.285 5.355 1 98.94 143 GLU B O 1
ATOM 2391 N N . ILE B 1 144 ? -7.324 8.727 5.898 1 98.88 144 ILE B N 1
ATOM 2392 C CA . ILE B 1 144 ? -6.957 8.789 7.309 1 98.88 144 ILE B CA 1
ATOM 2393 C C . ILE B 1 144 ? -8.172 8.461 8.172 1 98.88 144 ILE B C 1
ATOM 2395 O O . ILE B 1 144 ? -9.273 8.953 7.922 1 98.88 144 ILE B O 1
ATOM 2399 N N . ASN B 1 145 ? -7.945 7.637 9.086 1 98.69 145 ASN B N 1
ATOM 2400 C CA . ASN B 1 145 ? -8.969 7.406 10.094 1 98.69 145 ASN B CA 1
ATOM 2401 C C . ASN B 1 145 ? -8.383 7.426 11.5 1 98.69 145 ASN B C 1
ATOM 2403 O O . ASN B 1 145 ? -7.188 7.652 11.68 1 98.69 145 ASN B O 1
ATOM 2407 N N . ASP B 1 146 ? -9.258 7.312 12.531 1 98.12 146 ASP B N 1
ATOM 2408 C CA . ASP B 1 146 ? -8.766 7.352 13.906 1 98.12 146 ASP B CA 1
ATOM 2409 C C . ASP B 1 146 ? -9.039 6.035 14.625 1 98.12 146 ASP B C 1
ATOM 2411 O O . ASP B 1 146 ? -9.328 6.027 15.828 1 98.12 146 ASP B O 1
ATOM 2415 N N . GLU B 1 147 ? -9.039 4.992 13.797 1 92.75 147 GLU B N 1
ATOM 2416 C CA . GLU B 1 147 ? -9.086 3.66 14.391 1 92.75 147 GLU B CA 1
ATOM 2417 C C . GLU B 1 147 ? -7.738 3.285 15.008 1 92.75 147 GLU B C 1
ATOM 2419 O O . GLU B 1 147 ? -6.84 2.811 14.312 1 92.75 147 GLU B O 1
ATOM 2424 N N . PHE B 1 148 ? -7.492 3.658 16.234 1 84.06 148 PHE B N 1
ATOM 2425 C CA . PHE B 1 148 ? -6.156 3.498 16.797 1 84.06 148 PHE B CA 1
ATOM 2426 C C . PHE B 1 148 ? -6.176 2.553 17.984 1 84.06 148 PHE B C 1
ATOM 2428 O O . PHE B 1 148 ? -7.078 2.627 18.828 1 84.06 148 PHE B O 1
#

InterPro domains:
  IPR004360 Glyoxalase/fosfomycin resistance/dioxygenase domain [PF00903] (26-144)
  IPR029068 Glyoxalase/Bleomycin resistance protein/Dihydroxybiphenyl dioxygenase [G3DSA:3.10.180.10] (25-147)
  IPR029068 Glyoxalase/Bleomycin resistance protein/Dihydroxybiphenyl dioxygenase [SSF54593] (26-146)
  IPR037523 Vicinal oxygen chelate (VOC), core domain [PS51819] (26-147)

Sequence (296 aa):
MKKMFFILAGIIYLSVMSHTVIAQAKITHIAVYVKDLKRSADFYSNVFRFPELDEPFKDGLHAWFDIGNNLSLHVIQAPWEPITINKNNHICFSVPDMEKFITNLNDLGVEFEDWPGNKGKVNIRPDGIKQIYIRDPDGYWIEINDEFMKKMFFILAGIIYLSVMSHTVIAQAKITHIAVYVKDLKRSADFYSNVFRFPELDEPFKDGLHAWFDIGNNLSLHVIQAPWEPITINKNNHICFSVPDMEKFITNLNDLGVEFEDWPGNKGKVNIRPDGIKQIYIRDPDGYWIEINDEF

Nearest PDB structures (foldseek):
  7w5e-assembly1_D  TM=7.787E-01  e=3.452E-09  Streptomyces chartreusis
  3ghj-assembly1_A-2  TM=7.472E-01  e=2.909E-08  uncultured bacterium
  3sk2-assembly1_B  TM=7.254E-01  e=2.451E-07  Pantoea agglomerans
  3zi1-assembly1_A  TM=7.326E-01  e=3.929E-05  Homo sapiens
  8epy-assembly1_A  TM=3.304E-01  e=1.337E-02  Streptomyces sp.

Radius of gyration: 26.14 Å; Cα contacts (8 Å, |Δi|>4): 558; chains: 2; bounding box: 53×106×85 Å